Protein AF-M4BCW0-F1 (afdb_monomer)

Mean predicted aligned error: 16.48 Å

Nearest PDB structures (foldseek):
  4u7o-assembly1_B  TM=3.132E-01  e=8.813E-02  Lactiplantibacillus plantarum JDM1
  5c93-assembly1_A  TM=2.879E-01  e=1.694E-01  Lactiplantibacillus plantarum 16
  1izn-assembly1_B  TM=1.733E-01  e=3.308E+00  Gallus gallus
  8p94-assembly1_U  TM=2.107E-01  e=8.561E+00  Mus musculus

pLDDT: mean 75.07, std 19.58, range [30.44, 97.62]

Structure (mmCIF, N/CA/C/O backbone):
data_AF-M4BCW0-F1
#
_entry.id   AF-M4BCW0-F1
#
loop_
_atom_site.group_PDB
_atom_site.id
_atom_site.type_symbol
_atom_site.label_atom_id
_atom_site.label_alt_id
_atom_site.label_comp_id
_atom_site.label_asym_id
_atom_site.label_entity_id
_atom_site.label_seq_id
_atom_site.pdbx_PDB_ins_code
_atom_site.Cartn_x
_atom_site.Cartn_y
_atom_site.Cartn_z
_atom_site.occupancy
_atom_site.B_iso_or_equiv
_atom_site.auth_seq_id
_atom_site.auth_comp_id
_atom_site.auth_asym_id
_atom_site.auth_atom_id
_atom_site.pdbx_PDB_model_num
ATOM 1 N N . MET A 1 1 ? -3.238 -14.644 13.168 1.00 36.75 1 MET A N 1
ATOM 2 C CA . MET A 1 1 ? -4.616 -15.137 12.947 1.00 36.75 1 MET A CA 1
ATOM 3 C C . MET A 1 1 ? -5.320 -15.165 14.305 1.00 36.75 1 MET A C 1
ATOM 5 O O . MET A 1 1 ? -5.702 -16.220 14.771 1.00 36.75 1 MET A O 1
ATOM 9 N N . GLU A 1 2 ? -5.424 -14.012 14.978 1.00 35.31 2 GLU A N 1
ATOM 10 C CA . GLU A 1 2 ? -5.786 -13.923 16.411 1.00 35.31 2 GLU A CA 1
ATOM 11 C C . GLU A 1 2 ? -6.995 -12.998 16.640 1.00 35.31 2 GLU A C 1
ATOM 13 O O . GLU A 1 2 ? -6.981 -12.125 17.499 1.00 35.31 2 GLU A O 1
ATOM 18 N N . ALA A 1 3 ? -8.043 -13.136 15.829 1.00 44.31 3 ALA A N 1
ATOM 19 C CA . ALA A 1 3 ? -9.292 -12.390 16.032 1.00 44.31 3 ALA A CA 1
ATOM 20 C C . ALA A 1 3 ? -10.490 -13.300 16.344 1.00 44.31 3 ALA A C 1
ATOM 22 O O . ALA A 1 3 ? -11.626 -12.837 16.340 1.00 44.31 3 ALA A O 1
ATOM 23 N N . VAL A 1 4 ? -10.251 -14.587 16.604 1.00 50.25 4 VAL A N 1
ATOM 24 C CA . VAL A 1 4 ? -11.295 -15.551 16.963 1.00 50.25 4 VAL A CA 1
ATOM 25 C C . VAL A 1 4 ? -10.881 -16.179 18.286 1.00 50.25 4 VAL A C 1
ATOM 27 O O . VAL A 1 4 ? -9.910 -16.924 18.344 1.00 50.25 4 VAL A O 1
ATOM 30 N N . SER A 1 5 ? -11.561 -15.801 19.367 1.00 50.34 5 SER A N 1
ATOM 31 C CA . SER A 1 5 ? -11.387 -16.465 20.658 1.00 50.34 5 SER A CA 1
ATOM 32 C C . SER A 1 5 ? -11.996 -17.862 20.563 1.00 50.34 5 SER A C 1
ATOM 34 O O . SER A 1 5 ? -13.184 -17.984 20.266 1.00 50.34 5 SER A O 1
ATOM 36 N N . GLU A 1 6 ? -11.209 -18.900 20.859 1.00 58.81 6 GLU A N 1
ATOM 37 C CA . GLU A 1 6 ? -11.676 -20.296 20.938 1.00 58.81 6 GLU A CA 1
ATOM 38 C C . GLU A 1 6 ? -12.791 -20.489 21.984 1.00 58.81 6 GLU A C 1
ATOM 40 O O . GLU A 1 6 ? -13.502 -21.488 21.964 1.00 58.81 6 GLU A O 1
ATOM 45 N N . SER A 1 7 ? -12.969 -19.518 22.888 1.00 63.94 7 SER A N 1
ATOM 46 C CA . SER A 1 7 ? -13.977 -19.518 23.950 1.00 63.94 7 SER A CA 1
ATOM 47 C C . SER A 1 7 ? -14.739 -18.187 24.027 1.00 63.94 7 SER A C 1
ATOM 49 O O . SER A 1 7 ? -14.877 -17.581 25.090 1.00 63.94 7 SER A O 1
ATOM 51 N N . SER A 1 8 ? -15.234 -17.678 22.894 1.00 71.38 8 SER A N 1
ATOM 52 C CA . SER A 1 8 ? -16.108 -16.495 22.921 1.00 71.38 8 SER A CA 1
ATOM 53 C C . SER A 1 8 ? -17.491 -16.840 23.492 1.00 71.38 8 SER A C 1
ATOM 55 O O . SER A 1 8 ? -18.162 -17.741 22.994 1.00 71.38 8 SER A O 1
ATOM 57 N N . GLN A 1 9 ? -17.917 -16.130 24.539 1.00 76.88 9 GLN A N 1
ATOM 58 C CA . GLN A 1 9 ? -19.243 -16.282 25.141 1.00 76.88 9 GLN A CA 1
ATOM 59 C C . GLN A 1 9 ? -19.925 -14.922 25.285 1.00 76.88 9 GLN A C 1
ATOM 61 O O . GLN A 1 9 ? -19.310 -13.940 25.702 1.00 76.88 9 GLN A O 1
ATOM 66 N N . PHE A 1 10 ? -21.218 -14.880 24.978 1.00 77.06 10 PHE A N 1
ATOM 67 C CA . PHE A 1 10 ? -22.093 -13.747 25.236 1.00 77.06 10 PHE A CA 1
ATOM 68 C C . PHE A 1 10 ? -22.935 -14.015 26.484 1.00 77.06 10 PHE A C 1
ATOM 70 O O . PHE A 1 10 ? -23.798 -14.895 26.497 1.00 77.06 10 PHE A O 1
ATOM 77 N N . SER A 1 11 ? -22.696 -13.236 27.535 1.00 80.50 11 SER A N 1
ATOM 78 C CA . SER A 1 11 ? -23.442 -13.313 28.789 1.00 80.50 11 SER A CA 1
ATOM 79 C C . SER A 1 11 ? -24.454 -12.177 28.883 1.00 80.50 11 SER A C 1
ATOM 81 O O . SER A 1 11 ? -24.095 -11.013 28.714 1.00 80.50 11 SER A O 1
ATOM 83 N N . TYR A 1 12 ? -25.708 -12.485 29.210 1.00 82.12 12 TYR A N 1
ATOM 84 C CA . TYR A 1 12 ? -26.725 -11.470 29.485 1.00 82.12 12 TYR A CA 1
ATOM 85 C C . TYR A 1 12 ? -27.588 -11.844 30.689 1.00 82.12 12 TYR A C 1
ATOM 87 O O . TYR A 1 12 ? -27.830 -13.015 30.984 1.00 82.12 12 TYR A O 1
ATOM 95 N N . TYR A 1 13 ? -28.060 -10.824 31.401 1.00 78.31 13 TYR A N 1
ATOM 96 C CA . TYR A 1 13 ? -28.882 -10.990 32.593 1.00 78.31 13 TYR A CA 1
ATOM 97 C C . TYR A 1 13 ? -30.363 -10.883 32.239 1.00 78.31 13 TYR A C 1
ATOM 99 O O . TYR A 1 13 ? -30.792 -9.902 31.628 1.00 78.31 13 TYR A O 1
ATOM 107 N N . LYS A 1 14 ? -31.166 -11.881 32.618 1.00 79.19 14 LYS A N 1
ATOM 108 C CA . LYS A 1 14 ? -32.618 -11.851 32.403 1.00 79.19 14 LYS A CA 1
ATOM 109 C C . LYS A 1 14 ? -33.342 -12.563 33.545 1.00 79.19 14 LYS A C 1
ATOM 111 O O . LYS A 1 14 ? -33.122 -13.747 33.770 1.00 79.19 14 LYS A O 1
ATOM 116 N N . HIS A 1 15 ? -34.238 -11.842 34.226 1.00 79.56 15 HIS A N 1
ATOM 117 C CA . HIS A 1 15 ? -35.063 -12.339 35.342 1.00 79.56 15 HIS A CA 1
ATOM 118 C C . HIS A 1 15 ? -34.271 -13.001 36.483 1.00 79.56 15 HIS A C 1
ATOM 120 O O . HIS A 1 15 ? -34.558 -14.132 36.860 1.00 79.56 15 HIS A O 1
ATOM 126 N N . GLY A 1 16 ? -33.259 -12.333 37.038 1.00 83.69 16 GLY A N 1
ATOM 127 C CA . GLY A 1 16 ? -32.541 -12.888 38.193 1.00 83.69 16 GLY A CA 1
ATOM 128 C C . GLY A 1 16 ? -31.391 -13.837 37.842 1.00 83.69 16 GLY A C 1
ATOM 129 O O . GLY A 1 16 ? -30.580 -14.142 38.710 1.00 83.69 16 GLY A O 1
ATOM 130 N N . VAL A 1 17 ? -31.299 -14.287 36.585 1.00 77.19 17 VAL A N 1
ATOM 131 C CA . VAL A 1 17 ? -30.363 -15.332 36.148 1.00 77.19 17 VAL A CA 1
ATOM 132 C C . VAL A 1 17 ? -29.464 -14.812 35.028 1.00 77.19 17 VAL A C 1
ATOM 134 O O . VAL A 1 17 ? -29.936 -14.236 34.044 1.00 77.19 17 VAL A O 1
ATOM 137 N N . THR A 1 18 ? -28.159 -15.045 35.164 1.00 86.00 18 THR A N 1
ATOM 138 C CA . THR A 1 18 ? -27.182 -14.821 34.093 1.00 86.00 18 THR A CA 1
ATOM 139 C C . THR A 1 18 ? -27.231 -15.993 33.123 1.00 86.00 18 THR A C 1
ATOM 141 O O . THR A 1 18 ? -27.034 -17.142 33.519 1.00 86.00 18 THR A O 1
ATOM 144 N N . LYS A 1 19 ? -27.498 -15.711 31.849 1.00 82.69 19 LYS A N 1
ATOM 145 C CA . LYS A 1 19 ? -27.431 -16.690 30.763 1.00 82.69 19 LYS A CA 1
ATOM 146 C C . LYS A 1 19 ? -26.171 -16.457 29.949 1.00 82.69 19 LYS A C 1
ATOM 148 O O . LYS A 1 19 ? -25.904 -15.323 29.568 1.00 82.69 19 LYS A O 1
ATOM 153 N N . ASN A 1 20 ? -25.454 -17.535 29.651 1.00 84.62 20 ASN A N 1
ATOM 154 C CA . ASN A 1 20 ? -24.269 -17.528 28.799 1.00 84.62 20 ASN A CA 1
ATOM 155 C C . ASN A 1 20 ? -24.600 -18.261 27.497 1.00 84.62 20 ASN A C 1
ATOM 157 O O . ASN A 1 20 ? -25.156 -19.358 27.535 1.00 84.62 20 ASN A O 1
ATOM 161 N N . ILE A 1 21 ? -24.283 -17.646 26.364 1.00 81.88 21 ILE A N 1
ATOM 162 C CA . ILE A 1 21 ? -24.427 -18.214 25.024 1.00 81.88 21 ILE A CA 1
ATOM 163 C C . ILE A 1 21 ? -23.026 -18.362 24.440 1.00 81.88 21 ILE A C 1
ATOM 165 O O . ILE A 1 21 ? -22.262 -17.402 24.436 1.00 81.88 21 ILE A O 1
ATOM 169 N N . ASP A 1 22 ? -22.690 -19.550 23.949 1.00 81.44 22 ASP A N 1
ATOM 170 C CA . ASP A 1 22 ? -21.452 -19.780 23.206 1.00 81.44 22 ASP A CA 1
ATOM 171 C C . ASP A 1 22 ? -21.542 -19.137 21.813 1.00 81.44 22 ASP A C 1
ATOM 173 O O . ASP A 1 22 ? -22.509 -19.351 21.079 1.00 81.44 22 ASP A O 1
ATOM 177 N N . THR A 1 23 ? -20.549 -18.321 21.466 1.00 80.44 23 THR A N 1
ATOM 178 C CA . THR A 1 23 ? -20.475 -17.592 20.195 1.00 80.44 23 THR A CA 1
ATOM 179 C C . THR A 1 23 ? -19.264 -17.992 19.349 1.00 80.44 23 THR A C 1
ATOM 181 O O . THR A 1 23 ? -19.009 -17.347 18.335 1.00 80.44 23 THR A O 1
ATOM 184 N N . ALA A 1 24 ? -18.526 -19.048 19.723 1.00 75.12 24 ALA A N 1
ATOM 185 C CA . ALA A 1 24 ? -17.258 -19.432 19.086 1.00 75.12 24 ALA A CA 1
ATOM 186 C C . ALA A 1 24 ? -17.355 -19.712 17.572 1.00 75.12 24 ALA A C 1
ATOM 188 O O . ALA A 1 24 ? -16.390 -19.492 16.848 1.00 75.12 24 ALA A O 1
ATOM 189 N N . ASN A 1 25 ? -18.526 -20.131 17.078 1.00 76.81 25 ASN A N 1
ATOM 190 C CA . ASN A 1 25 ? -18.776 -20.429 15.660 1.00 76.81 25 ASN A CA 1
ATOM 191 C C . ASN A 1 25 ? -19.814 -19.492 15.015 1.00 76.81 25 ASN A C 1
ATOM 193 O O . ASN A 1 25 ? -20.542 -19.897 14.109 1.00 76.81 25 ASN A O 1
ATOM 197 N N . VAL A 1 26 ? -19.932 -18.251 15.498 1.00 72.00 26 VAL A N 1
ATOM 198 C CA . VAL A 1 26 ? -20.951 -17.297 15.033 1.00 72.00 26 VAL A CA 1
ATOM 199 C C . VAL A 1 26 ? -20.305 -16.095 14.350 1.00 72.00 26 VAL A C 1
ATOM 201 O O . 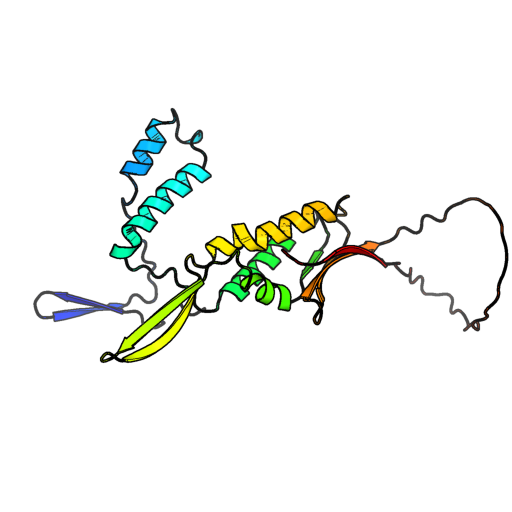VAL A 1 26 ? -19.388 -15.474 14.881 1.00 72.00 26 VAL A O 1
ATOM 204 N N . ILE A 1 27 ? -20.829 -15.725 13.177 1.00 72.00 27 ILE A N 1
ATOM 205 C CA . ILE A 1 27 ? -20.503 -14.462 12.508 1.00 72.00 27 ILE A CA 1
ATOM 206 C C . ILE A 1 27 ? -21.582 -13.442 12.868 1.00 72.00 27 ILE A C 1
ATOM 208 O O . ILE A 1 27 ? -22.750 -13.613 12.519 1.00 72.00 27 ILE A O 1
ATOM 212 N N . PHE A 1 28 ? -21.191 -12.359 13.535 1.00 72.12 28 PHE A N 1
ATOM 213 C CA . PHE A 1 28 ? -22.082 -11.232 13.794 1.00 72.12 28 PHE A CA 1
ATOM 214 C C . PHE A 1 28 ? -22.051 -10.261 12.616 1.00 72.12 28 PHE A C 1
ATOM 216 O O . PHE A 1 28 ? -21.028 -9.635 12.343 1.00 72.12 28 PHE A O 1
ATOM 223 N N . ILE A 1 29 ? -23.188 -10.116 11.936 1.00 72.12 29 ILE A N 1
ATOM 224 C CA . ILE A 1 29 ? -23.386 -9.088 10.913 1.00 72.12 29 ILE A CA 1
ATOM 225 C C . ILE A 1 29 ? -24.222 -7.974 11.535 1.00 72.12 29 ILE A C 1
ATOM 227 O O . ILE A 1 29 ? -25.381 -8.175 11.892 1.00 72.12 29 ILE A O 1
ATOM 231 N N . LEU A 1 30 ? -23.619 -6.797 11.672 1.00 65.00 30 LEU A N 1
ATOM 232 C CA . LEU A 1 30 ? -24.281 -5.599 12.174 1.00 65.00 30 LEU A CA 1
ATOM 233 C C . LEU A 1 30 ? -24.673 -4.733 10.976 1.00 65.00 30 LEU A C 1
ATOM 235 O O . LEU A 1 30 ? -23.809 -4.210 10.274 1.00 65.00 30 LEU A O 1
ATOM 239 N N . VAL A 1 31 ? -25.977 -4.600 10.741 1.00 67.88 31 VAL A N 1
ATOM 240 C CA . VAL A 1 31 ? -26.540 -3.707 9.721 1.00 67.88 31 VAL A CA 1
ATOM 241 C C . VAL A 1 31 ? -27.004 -2.435 10.417 1.00 67.88 31 VAL A C 1
ATOM 243 O O . VAL A 1 31 ? -27.663 -2.501 11.452 1.00 67.88 31 VAL A O 1
ATOM 246 N N . SER A 1 32 ? -26.645 -1.280 9.867 1.00 68.75 32 SER A N 1
ATOM 247 C CA . SER A 1 32 ? -27.015 0.020 10.414 1.00 68.75 32 SER A CA 1
ATOM 248 C C . SER A 1 32 ? -27.472 0.953 9.298 1.00 68.75 32 SER A C 1
ATOM 250 O O . SER A 1 32 ? -26.982 0.874 8.175 1.00 68.75 32 SER A O 1
ATOM 252 N N . ASP A 1 33 ? -28.412 1.826 9.642 1.00 66.94 33 ASP A N 1
ATOM 253 C CA . ASP A 1 33 ? -28.982 2.915 8.846 1.00 66.94 33 ASP A CA 1
ATOM 254 C C . ASP A 1 33 ? -28.156 4.214 8.917 1.00 66.94 33 ASP A C 1
ATOM 256 O O . ASP A 1 33 ? -28.575 5.271 8.444 1.00 66.94 33 ASP A O 1
ATOM 260 N N . ILE A 1 34 ? -26.960 4.157 9.503 1.00 73.50 34 ILE A N 1
ATOM 261 C CA . ILE A 1 34 ? -26.034 5.287 9.521 1.00 73.50 34 ILE A CA 1
ATOM 262 C C . ILE A 1 34 ? -25.683 5.683 8.084 1.00 73.50 34 ILE A C 1
ATOM 264 O O . ILE A 1 34 ? -25.166 4.875 7.313 1.00 73.50 34 ILE A O 1
ATOM 268 N N . GLY A 1 35 ? -25.914 6.953 7.755 1.00 68.50 35 GLY A N 1
ATOM 269 C CA . GLY A 1 35 ? -25.619 7.508 6.437 1.00 68.50 35 GLY A CA 1
ATOM 270 C C . GLY A 1 35 ? -26.775 7.459 5.443 1.00 68.50 35 GLY A C 1
ATOM 271 O O . GLY A 1 35 ? -26.564 7.813 4.285 1.00 68.50 35 GLY A O 1
ATOM 272 N N . VAL A 1 36 ? -27.973 7.014 5.852 1.00 73.69 36 VAL A N 1
ATOM 273 C CA . VAL A 1 36 ? -29.147 6.952 4.963 1.00 73.69 36 VAL A CA 1
ATOM 274 C C . VAL A 1 36 ? -29.524 8.335 4.430 1.00 73.69 36 VAL A C 1
ATOM 276 O O . VAL A 1 36 ? -29.688 8.470 3.223 1.00 73.69 36 VAL A O 1
ATOM 279 N N . GLY A 1 37 ? -29.582 9.372 5.271 1.00 71.19 37 GLY A N 1
ATOM 280 C CA . GLY A 1 37 ? -29.959 10.721 4.823 1.00 71.19 37 GLY A CA 1
ATOM 281 C C . GLY A 1 37 ? -28.951 11.329 3.842 1.00 71.19 37 GLY A C 1
ATOM 282 O O . GLY A 1 37 ? -29.317 11.969 2.857 1.00 71.19 37 GLY A O 1
ATOM 283 N N . GLU A 1 38 ? -27.663 11.086 4.059 1.00 77.75 38 GLU A N 1
ATOM 284 C CA . GLU A 1 38 ? -26.600 11.539 3.171 1.00 77.75 38 GLU A CA 1
ATOM 285 C C . GLU A 1 38 ? -26.580 10.733 1.864 1.00 77.75 38 GLU A C 1
ATOM 287 O O . GLU A 1 38 ? -26.335 11.292 0.794 1.00 77.75 38 GLU A O 1
ATOM 292 N N . MET A 1 39 ? -26.885 9.432 1.918 1.00 71.31 39 MET A N 1
ATOM 293 C CA . MET A 1 39 ? -27.088 8.613 0.722 1.00 71.31 39 MET A CA 1
ATOM 294 C C . MET A 1 39 ? -28.307 9.063 -0.084 1.00 71.31 39 MET A C 1
ATOM 296 O O . MET A 1 39 ? -28.208 9.142 -1.306 1.00 71.31 39 MET A O 1
ATOM 300 N N . GLU A 1 40 ? -29.424 9.391 0.567 1.00 70.25 40 GLU A N 1
ATOM 301 C CA . GLU A 1 40 ? -30.618 9.938 -0.087 1.00 70.25 40 GLU A CA 1
ATOM 302 C C . GLU A 1 40 ? -30.288 11.238 -0.823 1.00 70.25 40 GLU A C 1
ATOM 304 O O . GLU A 1 40 ? -30.635 11.383 -1.993 1.00 70.25 40 GLU A O 1
ATOM 309 N N . GLN A 1 41 ? -29.528 12.145 -0.199 1.00 71.88 41 GLN A N 1
ATOM 310 C CA . GLN A 1 41 ? -29.074 13.373 -0.859 1.00 71.88 41 GLN A CA 1
ATOM 311 C C . GLN A 1 41 ? -28.217 13.104 -2.099 1.00 71.88 41 GLN A C 1
ATOM 313 O O . GLN A 1 41 ? -28.366 13.806 -3.097 1.00 71.88 41 GLN A O 1
ATOM 318 N N . VAL A 1 42 ? -27.330 12.103 -2.063 1.00 77.44 42 VAL A N 1
ATOM 319 C CA . VAL A 1 42 ? -26.555 11.706 -3.249 1.00 77.44 42 VAL A CA 1
ATOM 320 C C . VAL A 1 42 ? -27.466 11.098 -4.305 1.00 77.44 42 VAL A C 1
ATOM 322 O O . VAL A 1 42 ? -27.319 11.415 -5.475 1.00 77.44 42 VAL A O 1
ATOM 325 N N . MET A 1 43 ? -28.417 10.252 -3.918 1.00 71.75 43 MET A N 1
ATOM 326 C CA . MET A 1 43 ? -29.331 9.616 -4.863 1.00 71.75 43 MET A CA 1
ATOM 327 C C . MET A 1 43 ? -30.251 10.622 -5.556 1.00 71.75 43 MET A C 1
ATOM 329 O O . MET A 1 43 ? -30.532 10.440 -6.728 1.00 71.75 43 MET A O 1
ATOM 333 N N . ILE A 1 44 ? -30.665 11.699 -4.883 1.00 77.44 44 ILE A N 1
ATOM 334 C CA . ILE A 1 44 ? -31.479 12.771 -5.486 1.00 77.44 44 ILE A CA 1
ATOM 335 C C . ILE A 1 44 ? -30.701 13.551 -6.562 1.00 77.44 44 ILE A C 1
ATOM 337 O O . ILE A 1 44 ? -31.306 14.141 -7.454 1.00 77.44 44 ILE A O 1
ATOM 341 N N . GLN A 1 45 ? -29.365 13.565 -6.503 1.00 77.00 45 GLN A N 1
ATOM 342 C CA . GLN A 1 45 ? -28.525 14.277 -7.477 1.00 77.00 45 GLN A CA 1
ATOM 343 C C . GLN A 1 45 ? -28.404 13.557 -8.829 1.00 77.00 45 GLN A C 1
ATOM 345 O O . GLN A 1 45 ? -27.886 14.154 -9.771 1.00 77.00 45 GLN A O 1
ATOM 350 N N . TYR A 1 46 ? -28.854 12.304 -8.930 1.00 76.19 46 TYR A N 1
ATOM 351 C CA . TYR A 1 46 ? -28.723 11.468 -10.124 1.00 76.19 46 TYR A CA 1
ATOM 352 C C . TYR A 1 46 ? -30.069 10.813 -10.463 1.00 76.19 46 TYR A C 1
ATOM 354 O O . TYR A 1 46 ? -30.827 10.457 -9.565 1.00 76.19 46 TYR A O 1
ATOM 362 N N . GLU A 1 47 ? -30.386 10.633 -11.749 1.00 68.50 47 GLU A N 1
ATOM 363 C CA . GLU A 1 47 ? -31.669 10.030 -12.150 1.00 68.50 47 GLU A CA 1
ATOM 364 C C . GLU A 1 47 ? -31.703 8.532 -11.842 1.00 68.50 47 GLU A C 1
ATOM 366 O O . GLU A 1 47 ? -32.741 7.990 -11.450 1.00 68.50 47 GLU A O 1
ATOM 371 N N . THR A 1 48 ? -30.560 7.853 -11.980 1.00 74.31 48 THR A N 1
ATOM 372 C CA . THR A 1 48 ? -30.451 6.424 -11.687 1.00 74.31 48 THR A CA 1
ATOM 373 C C . THR A 1 48 ? -29.245 6.091 -10.812 1.00 74.31 48 THR A C 1
ATOM 375 O O . THR A 1 48 ? -28.188 6.716 -10.863 1.00 74.31 48 THR A O 1
ATOM 378 N N . ARG A 1 49 ? -29.368 5.026 -10.008 1.00 66.88 49 ARG A N 1
ATOM 379 C CA . ARG A 1 49 ? -28.293 4.557 -9.112 1.00 66.88 49 ARG A CA 1
ATOM 380 C C . ARG A 1 49 ? -26.987 4.234 -9.847 1.00 66.88 49 ARG A C 1
ATOM 382 O O . ARG A 1 49 ? -25.916 4.373 -9.264 1.00 66.88 49 ARG A O 1
ATOM 389 N N . ASN A 1 50 ? -27.076 3.777 -11.094 1.00 79.69 50 ASN A N 1
ATOM 390 C CA . ASN A 1 50 ? -25.920 3.348 -11.882 1.00 79.69 50 ASN A CA 1
ATOM 391 C C . ASN A 1 50 ? -25.058 4.526 -12.356 1.00 79.69 50 ASN A C 1
ATOM 393 O O . ASN A 1 50 ? -23.897 4.327 -12.703 1.00 79.69 50 ASN A O 1
ATOM 397 N N . GLU A 1 51 ? -25.611 5.739 -12.350 1.00 78.19 51 GLU A N 1
ATOM 398 C CA . GLU A 1 51 ? -24.895 6.968 -12.699 1.00 78.19 51 GLU A CA 1
ATOM 399 C C . GLU A 1 51 ? -24.062 7.507 -11.536 1.00 78.19 51 GLU A C 1
ATOM 401 O O . GLU A 1 51 ? -23.142 8.292 -11.756 1.00 78.19 51 GLU A O 1
ATOM 406 N N . ILE A 1 52 ? -24.347 7.070 -10.303 1.00 77.94 52 ILE A N 1
ATOM 407 C CA . ILE A 1 52 ? -23.642 7.541 -9.114 1.00 77.94 52 ILE A CA 1
ATOM 408 C C . ILE A 1 52 ? -22.213 6.981 -9.132 1.00 77.94 52 ILE A C 1
ATOM 410 O O . ILE A 1 52 ? -22.028 5.761 -9.039 1.00 77.94 52 ILE A O 1
ATOM 414 N N . PRO A 1 53 ? -21.174 7.836 -9.166 1.00 84.44 53 PRO A N 1
ATOM 415 C CA . PRO A 1 53 ? -19.800 7.367 -9.102 1.00 84.44 53 PRO A CA 1
ATOM 416 C C . PRO A 1 53 ? -19.557 6.591 -7.805 1.00 84.44 53 PRO A C 1
ATOM 418 O O . PRO A 1 53 ? -19.799 7.103 -6.708 1.00 84.44 53 PRO A O 1
ATOM 421 N N . THR A 1 54 ? -19.014 5.376 -7.908 1.00 77.06 54 THR A N 1
ATOM 422 C CA . THR A 1 54 ? -18.754 4.504 -6.746 1.00 77.06 54 THR A CA 1
ATOM 423 C C . THR A 1 54 ? -17.920 5.214 -5.679 1.00 77.06 54 THR A C 1
ATOM 425 O O . THR A 1 54 ? -18.233 5.147 -4.495 1.00 77.06 54 THR A O 1
ATOM 428 N N . VAL A 1 55 ? -16.930 6.004 -6.108 1.00 76.00 55 VAL A N 1
ATOM 429 C CA . VAL A 1 55 ? -16.069 6.815 -5.231 1.00 76.00 55 VAL A CA 1
ATOM 430 C C . VAL A 1 55 ? -16.872 7.837 -4.416 1.00 76.00 55 VAL A C 1
ATOM 432 O O . VAL A 1 55 ? -16.548 8.100 -3.258 1.00 76.00 55 VAL A O 1
ATOM 435 N N . GLN A 1 56 ? -17.924 8.420 -4.996 1.00 74.38 56 GLN A N 1
ATOM 436 C CA . GLN A 1 56 ? -18.771 9.404 -4.322 1.00 74.38 56 GLN A CA 1
ATOM 437 C C . GLN A 1 56 ? -19.672 8.732 -3.282 1.00 74.38 56 GLN A C 1
ATOM 439 O O . GLN A 1 56 ? -19.744 9.213 -2.150 1.00 74.38 56 GLN A O 1
ATOM 444 N N . LEU A 1 57 ? -20.287 7.599 -3.636 1.00 75.81 57 LEU A N 1
ATOM 445 C CA . LEU A 1 57 ? -21.112 6.810 -2.720 1.00 75.81 57 LEU A CA 1
ATOM 446 C C . LEU A 1 57 ? -20.285 6.314 -1.522 1.00 75.81 57 LEU A C 1
ATOM 448 O O . LEU A 1 57 ? -20.663 6.516 -0.369 1.00 75.81 57 LEU A O 1
ATOM 452 N N . GLU A 1 58 ? -19.106 5.748 -1.792 1.00 77.00 58 GLU A N 1
ATOM 453 C CA . GLU A 1 58 ? -18.167 5.298 -0.764 1.00 77.00 58 GLU A CA 1
ATOM 454 C C . GLU A 1 58 ? -17.735 6.441 0.154 1.00 77.00 58 GLU A C 1
ATOM 456 O O . GLU A 1 58 ? -17.670 6.262 1.368 1.00 77.00 58 GLU A O 1
ATOM 461 N N . ARG A 1 59 ? -17.453 7.628 -0.399 1.00 79.81 59 ARG A N 1
ATOM 462 C CA . ARG A 1 59 ? -17.061 8.798 0.395 1.00 79.81 59 ARG A CA 1
ATOM 463 C C . ARG A 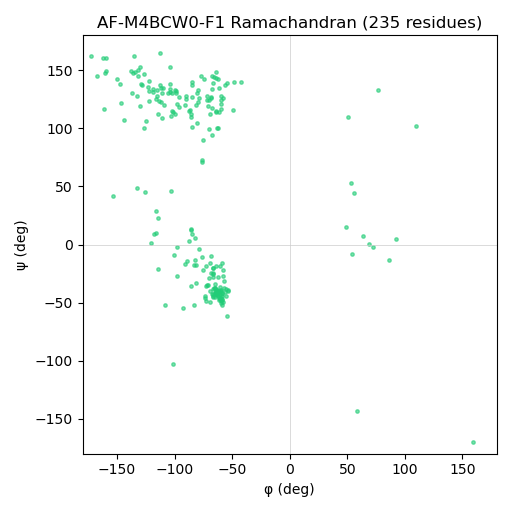1 59 ? -18.157 9.202 1.378 1.00 79.81 59 ARG A C 1
ATOM 465 O O . ARG A 1 59 ? -17.836 9.519 2.520 1.00 79.81 59 ARG A O 1
ATOM 472 N N . VAL A 1 60 ? -19.412 9.196 0.938 1.00 79.38 60 VAL A N 1
ATOM 473 C CA . VAL A 1 60 ? -20.557 9.640 1.742 1.00 79.38 60 VAL A CA 1
ATOM 474 C C . VAL A 1 60 ? -20.899 8.643 2.845 1.00 79.38 60 VAL A C 1
ATOM 476 O O . VAL A 1 60 ? -20.942 9.030 4.011 1.00 79.38 60 VAL A O 1
ATOM 479 N N . VAL A 1 61 ? -21.004 7.353 2.514 1.00 76.75 61 VAL A N 1
ATOM 480 C CA . VAL A 1 61 ? -21.197 6.284 3.513 1.00 76.75 61 VAL A CA 1
ATOM 481 C C . VAL A 1 61 ? -20.080 6.313 4.558 1.00 76.75 61 VAL A C 1
ATOM 483 O O . VAL A 1 61 ? -20.306 6.166 5.758 1.00 76.75 61 VAL A O 1
ATOM 486 N N . LYS A 1 62 ? -18.847 6.551 4.111 1.00 74.50 62 LYS A N 1
ATOM 487 C CA . LYS A 1 62 ? -17.684 6.603 4.990 1.00 74.50 62 LYS A CA 1
ATOM 488 C C . LYS A 1 62 ? -17.676 7.817 5.911 1.00 74.50 62 LYS A C 1
ATOM 490 O O . LYS A 1 62 ? -17.306 7.658 7.068 1.00 74.50 62 LYS A O 1
ATOM 495 N N . ALA A 1 63 ? -18.082 8.988 5.422 1.00 79.75 63 ALA A N 1
ATOM 496 C CA . ALA A 1 63 ? -18.212 10.184 6.249 1.00 79.75 63 ALA A CA 1
ATOM 497 C C . ALA A 1 63 ? -19.248 9.971 7.363 1.00 79.75 63 ALA A C 1
ATOM 499 O O . ALA A 1 63 ? -18.938 10.198 8.529 1.00 79.75 63 ALA A O 1
ATOM 500 N N . ALA A 1 64 ? -20.412 9.409 7.028 1.00 79.25 64 ALA A N 1
ATOM 501 C CA . ALA A 1 64 ? -21.452 9.111 8.009 1.00 79.25 64 ALA A CA 1
ATOM 502 C C . ALA A 1 64 ? -20.992 8.103 9.081 1.00 79.25 64 ALA A C 1
ATOM 504 O O . ALA A 1 64 ? -21.250 8.282 10.273 1.00 79.25 64 ALA A O 1
ATOM 505 N N . LEU A 1 65 ? -20.250 7.061 8.687 1.00 74.00 65 LEU A N 1
ATOM 506 C CA . LEU A 1 65 ? -19.648 6.113 9.633 1.00 74.00 65 LEU A CA 1
ATOM 507 C C . LEU A 1 65 ? -18.562 6.756 10.510 1.00 74.00 65 LEU A C 1
ATOM 509 O O . LEU A 1 65 ? -18.451 6.427 11.694 1.00 74.00 65 LEU A O 1
ATOM 513 N N . ASP A 1 66 ? -17.750 7.653 9.946 1.00 71.75 66 ASP A N 1
ATOM 514 C CA . ASP A 1 66 ? -16.696 8.368 10.671 1.00 71.75 66 ASP A CA 1
ATOM 515 C C . ASP A 1 66 ? -17.283 9.405 11.663 1.00 71.75 66 ASP A C 1
ATOM 517 O O . ASP A 1 66 ? -16.702 9.629 12.726 1.00 71.75 66 ASP A O 1
ATOM 521 N N . ASP A 1 67 ? -18.464 9.971 11.404 1.00 77.62 67 ASP A N 1
ATOM 522 C CA . ASP A 1 67 ? -19.156 10.868 12.347 1.00 77.62 67 ASP A CA 1
ATOM 523 C C . ASP A 1 67 ? -19.717 10.120 13.560 1.00 77.62 67 ASP A C 1
ATOM 525 O O . ASP A 1 67 ? -19.673 10.598 14.699 1.00 77.62 67 ASP A O 1
ATOM 529 N N . GLN A 1 68 ? -20.167 8.886 13.346 1.00 71.06 68 GLN A N 1
ATOM 530 C CA . GLN A 1 68 ? -20.636 8.009 14.417 1.00 71.06 68 GLN A CA 1
ATOM 531 C C . GLN A 1 68 ? -19.486 7.346 15.185 1.00 71.06 68 GLN A C 1
ATOM 533 O O . GLN A 1 68 ? -19.703 6.684 16.198 1.00 71.06 68 GLN A O 1
ATOM 538 N N . TRP A 1 69 ? -18.243 7.569 14.763 1.00 65.88 69 TRP A N 1
ATOM 539 C CA . TRP A 1 69 ? -17.054 6.911 15.293 1.00 65.88 69 TRP A CA 1
ATOM 540 C C . TRP A 1 69 ? -16.822 7.140 16.787 1.00 65.88 69 TRP A C 1
ATOM 542 O O . TRP A 1 69 ? -16.448 6.220 17.512 1.00 65.88 69 TRP A O 1
ATOM 552 N N . LYS A 1 70 ? -17.075 8.363 17.271 1.00 60.38 70 LYS A N 1
ATOM 553 C CA . LYS A 1 70 ? -16.972 8.690 18.705 1.00 60.38 70 LYS A CA 1
ATOM 554 C C . LYS A 1 70 ? -18.023 7.962 19.547 1.00 60.38 70 LYS A C 1
ATOM 556 O O . LYS A 1 70 ? -17.776 7.735 20.722 1.00 60.38 70 LYS A O 1
ATOM 561 N N . ARG A 1 71 ? -19.179 7.639 18.955 1.00 63.09 71 ARG A N 1
ATOM 562 C CA . ARG A 1 71 ? -20.298 6.948 19.612 1.00 63.09 71 ARG A CA 1
ATOM 563 C C . ARG A 1 71 ? -20.139 5.431 19.566 1.00 63.09 71 ARG A C 1
ATOM 565 O O . ARG A 1 71 ? -20.546 4.754 20.498 1.00 63.09 71 ARG A O 1
ATOM 572 N N . LEU A 1 72 ? -19.587 4.913 18.472 1.00 59.97 72 LEU A N 1
ATOM 573 C CA . LEU A 1 72 ? -19.526 3.479 18.211 1.00 59.97 72 LEU A CA 1
ATOM 574 C C . LEU A 1 72 ? -18.277 2.796 18.778 1.00 59.97 72 LEU A C 1
ATOM 576 O O . LEU A 1 72 ? -18.245 1.573 18.807 1.00 59.97 72 LEU A O 1
ATOM 580 N N . GLU A 1 73 ? -17.250 3.554 19.182 1.00 53.47 73 GLU A N 1
ATOM 581 C CA . GLU A 1 73 ? -15.979 3.048 19.740 1.00 53.47 73 GLU A CA 1
ATOM 582 C C . GLU A 1 73 ? -15.302 1.919 18.933 1.00 53.47 73 GLU A C 1
ATOM 584 O O . GLU A 1 73 ? -14.379 1.271 19.426 1.00 53.47 73 GLU A O 1
ATOM 589 N N . PHE A 1 74 ? -15.695 1.681 17.674 1.00 55.12 74 PHE A N 1
ATOM 590 C CA . PHE A 1 74 ? -15.044 0.676 16.842 1.00 55.12 74 PHE A CA 1
ATOM 591 C C . PHE A 1 74 ? -13.555 1.023 16.737 1.00 55.12 74 PHE A C 1
ATOM 593 O O . PHE A 1 74 ? -13.175 2.142 16.408 1.00 55.12 74 PHE A O 1
ATOM 600 N N . GLY A 1 75 ? -12.669 0.087 17.061 1.00 48.41 75 GLY A N 1
ATOM 601 C CA . GLY A 1 75 ? -11.231 0.302 16.947 1.00 48.41 75 GLY A CA 1
ATOM 602 C C . GLY A 1 75 ? -10.765 0.122 15.501 1.00 48.41 75 GLY A C 1
ATOM 603 O O . GLY A 1 75 ? -10.602 -1.001 15.052 1.00 48.41 75 GLY A O 1
ATOM 604 N N . LYS A 1 76 ? -10.464 1.210 14.777 1.00 53.75 76 LYS A N 1
ATOM 605 C CA . LYS A 1 76 ? -9.630 1.207 13.542 1.00 53.75 76 LYS A CA 1
ATOM 606 C C . LYS A 1 76 ? -8.133 1.307 13.886 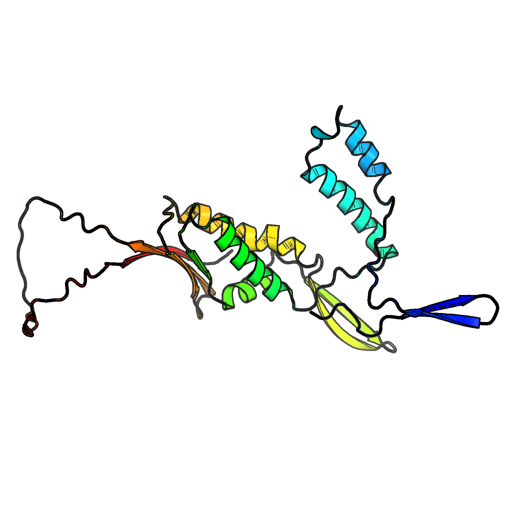1.00 53.75 76 LYS A C 1
ATOM 608 O O . LYS A 1 76 ? -7.314 1.645 13.034 1.00 53.75 76 LYS A O 1
ATOM 613 N N . MET A 1 77 ? -7.761 1.107 15.150 1.00 52.88 77 MET A N 1
ATOM 614 C CA . MET A 1 77 ? -6.377 1.260 15.588 1.00 52.88 77 MET A CA 1
ATOM 615 C C . MET A 1 77 ? -5.624 -0.037 15.334 1.00 52.88 77 MET A C 1
ATOM 617 O O . MET A 1 77 ? -5.742 -0.998 16.085 1.00 52.88 77 MET A O 1
ATOM 621 N N . ILE A 1 78 ? -4.848 -0.039 14.258 1.00 54.19 78 ILE A N 1
ATOM 622 C CA . ILE A 1 78 ? -3.885 -1.094 13.977 1.00 54.19 78 ILE A CA 1
ATOM 623 C C . ILE A 1 78 ? -2.597 -0.729 14.727 1.00 54.19 78 ILE A C 1
ATOM 625 O O . ILE A 1 78 ? -1.961 0.278 14.411 1.00 54.19 78 ILE A O 1
ATOM 629 N N . ASP A 1 79 ? -2.245 -1.512 15.748 1.00 52.44 79 ASP A N 1
ATOM 630 C CA . ASP A 1 79 ? -0.927 -1.459 16.400 1.00 52.44 79 ASP A CA 1
ATOM 631 C C . ASP A 1 79 ? 0.056 -2.263 15.530 1.00 52.44 79 ASP A C 1
ATOM 633 O O . ASP A 1 79 ? -0.269 -3.368 15.117 1.00 52.44 79 ASP A O 1
ATOM 637 N N . ARG A 1 80 ? 1.226 -1.704 15.199 1.00 56.28 80 ARG A N 1
ATOM 638 C CA . ARG A 1 80 ? 2.383 -2.359 14.536 1.00 56.28 80 ARG A CA 1
ATOM 639 C C . ARG A 1 80 ? 2.209 -3.118 13.199 1.00 56.28 80 ARG A C 1
ATOM 641 O O . ARG A 1 80 ? 3.228 -3.406 12.583 1.00 56.28 80 ARG A O 1
ATOM 648 N N . HIS A 1 81 ? 1.009 -3.350 12.663 1.00 73.56 81 HIS A N 1
ATOM 649 C CA . HIS A 1 81 ? 0.839 -4.115 11.409 1.00 73.56 81 HIS A CA 1
ATOM 650 C C . HIS A 1 81 ? 0.914 -3.288 10.112 1.00 73.56 81 HIS A C 1
ATOM 652 O O . HIS A 1 81 ? 0.730 -3.835 9.029 1.00 73.56 81 HIS A O 1
ATOM 658 N N . ILE A 1 82 ? 1.181 -1.976 10.162 1.00 85.12 82 ILE A N 1
ATOM 659 C CA . ILE A 1 82 ? 1.265 -1.163 8.929 1.00 85.12 82 ILE A CA 1
ATOM 660 C C . ILE A 1 82 ? 2.370 -1.670 7.997 1.00 85.12 82 ILE A C 1
ATOM 662 O O . ILE A 1 82 ? 2.145 -1.752 6.793 1.00 85.12 82 ILE A O 1
ATOM 666 N N . VAL A 1 83 ? 3.519 -2.074 8.545 1.00 90.69 83 VAL A N 1
ATOM 667 C CA . VAL A 1 83 ? 4.626 -2.655 7.769 1.00 90.69 83 VAL A CA 1
ATOM 668 C C . VAL A 1 83 ? 4.176 -3.924 7.042 1.00 90.69 83 VAL A C 1
ATOM 670 O O . VAL A 1 83 ? 4.402 -4.064 5.843 1.00 90.69 83 VAL A O 1
ATOM 673 N N . GLU A 1 84 ? 3.474 -4.822 7.736 1.00 90.12 84 GLU A N 1
ATOM 674 C CA . GLU A 1 84 ? 2.946 -6.063 7.155 1.00 90.12 84 GLU A CA 1
ATOM 675 C C . GLU A 1 84 ? 1.911 -5.779 6.065 1.00 90.12 84 GLU A C 1
ATOM 677 O O . GLU A 1 84 ? 1.924 -6.409 5.008 1.00 90.12 84 GLU A O 1
ATOM 682 N N . ILE A 1 85 ? 1.040 -4.792 6.286 1.00 90.62 85 ILE A N 1
ATOM 683 C CA . ILE A 1 85 ? 0.034 -4.395 5.301 1.00 90.62 85 ILE A CA 1
ATOM 684 C C . ILE A 1 85 ? 0.702 -3.793 4.064 1.00 90.62 85 ILE A C 1
ATOM 686 O O . ILE A 1 85 ? 0.328 -4.152 2.948 1.00 90.62 85 ILE A O 1
ATOM 690 N N . ILE A 1 86 ? 1.718 -2.943 4.232 1.00 93.56 86 ILE A N 1
ATOM 691 C CA . ILE A 1 86 ? 2.521 -2.431 3.117 1.00 93.56 86 ILE A CA 1
ATOM 692 C C . ILE A 1 86 ? 3.180 -3.598 2.376 1.00 93.56 86 ILE A C 1
ATOM 694 O O . ILE A 1 86 ? 3.033 -3.691 1.162 1.00 93.56 86 ILE A O 1
ATOM 698 N N . ALA A 1 87 ? 3.828 -4.534 3.072 1.00 94.56 87 ALA A N 1
ATOM 699 C CA . ALA A 1 87 ? 4.463 -5.694 2.446 1.00 94.56 87 ALA A CA 1
ATOM 700 C C . ALA A 1 87 ? 3.465 -6.549 1.641 1.00 94.56 87 ALA A C 1
ATOM 702 O O . ALA A 1 87 ? 3.758 -6.967 0.518 1.00 94.56 87 ALA A O 1
ATOM 703 N N . LEU A 1 88 ? 2.259 -6.774 2.170 1.00 94.50 88 LEU A N 1
ATOM 704 C CA . LEU A 1 88 ? 1.181 -7.460 1.452 1.00 94.50 88 LEU A CA 1
ATOM 705 C C . LEU A 1 88 ? 0.742 -6.681 0.209 1.00 94.50 88 LEU A C 1
ATOM 707 O O . LEU A 1 88 ? 0.568 -7.269 -0.858 1.00 94.50 88 LEU A O 1
ATOM 711 N N . LYS A 1 89 ? 0.600 -5.360 0.319 1.00 95.00 89 LYS A N 1
ATOM 712 C CA . LYS A 1 89 ? 0.221 -4.483 -0.795 1.00 95.00 89 LYS A CA 1
ATOM 713 C C . LYS A 1 89 ? 1.285 -4.425 -1.885 1.00 95.00 89 LYS A C 1
ATOM 715 O O . LYS A 1 89 ? 0.946 -4.444 -3.062 1.00 95.00 89 LYS A O 1
ATOM 720 N N . LEU A 1 90 ? 2.559 -4.441 -1.513 1.00 96.00 90 LEU A N 1
ATOM 721 C CA . LEU A 1 90 ? 3.688 -4.531 -2.436 1.00 96.00 90 LEU A CA 1
ATOM 722 C C . LEU A 1 90 ? 3.686 -5.865 -3.204 1.00 96.00 90 LEU A C 1
ATOM 724 O O . LEU A 1 90 ? 3.868 -5.874 -4.420 1.00 96.00 90 LEU A O 1
ATOM 728 N N . LYS A 1 91 ? 3.366 -6.984 -2.538 1.00 95.81 91 LYS A N 1
ATOM 729 C CA . LYS A 1 91 ? 3.156 -8.282 -3.212 1.00 95.81 91 LYS A CA 1
ATOM 730 C C . LYS A 1 91 ? 1.949 -8.262 -4.156 1.00 95.81 91 LYS A C 1
ATOM 732 O O . LYS A 1 91 ? 2.011 -8.816 -5.249 1.00 95.81 91 LYS A O 1
ATOM 737 N N . GLN A 1 92 ? 0.850 -7.621 -3.752 1.00 96.00 92 GLN A N 1
ATOM 738 C CA . GLN A 1 92 ? -0.315 -7.432 -4.625 1.00 96.00 92 GLN A CA 1
ATOM 739 C C . GLN A 1 92 ? 0.029 -6.568 -5.843 1.00 96.00 92 GLN A C 1
ATOM 741 O O . GLN A 1 92 ? -0.426 -6.872 -6.942 1.00 96.00 92 GLN A O 1
ATOM 746 N N . LEU A 1 93 ? 0.845 -5.524 -5.667 1.00 95.81 93 LEU A N 1
ATOM 747 C CA . LEU A 1 93 ? 1.296 -4.655 -6.749 1.00 95.81 93 LEU A CA 1
ATOM 748 C C . LEU A 1 93 ? 2.039 -5.449 -7.824 1.00 95.81 93 LEU A C 1
ATOM 750 O O . LEU A 1 93 ? 1.713 -5.299 -8.995 1.00 95.81 93 LEU A O 1
ATOM 754 N N . ASP A 1 94 ? 2.976 -6.315 -7.431 1.00 96.88 94 ASP A N 1
ATOM 755 C CA . ASP A 1 94 ? 3.639 -7.231 -8.362 1.00 96.88 94 ASP A CA 1
ATOM 756 C C . ASP A 1 94 ? 2.598 -8.056 -9.136 1.00 96.88 94 ASP A C 1
ATOM 758 O O . ASP A 1 94 ? 2.453 -7.889 -10.347 1.00 96.88 94 ASP A O 1
ATOM 762 N N . ASN A 1 95 ? 1.790 -8.849 -8.422 1.00 97.12 95 ASN A N 1
ATOM 763 C CA . ASN A 1 95 ? 0.811 -9.769 -9.013 1.00 97.12 95 ASN A CA 1
ATOM 764 C C . ASN A 1 95 ? -0.184 -9.091 -9.971 1.00 97.12 95 ASN A C 1
ATOM 766 O O . ASN A 1 95 ? -0.524 -9.663 -11.003 1.00 97.12 95 ASN A O 1
ATOM 770 N N . ASN A 1 96 ? -0.644 -7.879 -9.657 1.00 96.12 96 ASN A N 1
ATOM 771 C CA . ASN A 1 96 ? -1.652 -7.170 -10.451 1.00 96.12 96 ASN A CA 1
ATOM 772 C C . ASN A 1 96 ? -1.143 -6.723 -11.835 1.00 96.12 96 ASN A C 1
ATOM 774 O O . ASN A 1 96 ? -1.949 -6.502 -12.749 1.00 96.12 96 ASN A O 1
ATOM 778 N N . TYR A 1 97 ? 0.174 -6.555 -11.981 1.00 96.06 97 TYR A N 1
ATOM 779 C CA . TYR A 1 97 ? 0.806 -5.999 -13.181 1.00 96.06 97 TYR A CA 1
ATOM 780 C C . TYR A 1 97 ? 1.803 -6.948 -13.865 1.00 96.06 97 TYR A C 1
ATOM 782 O O . TYR A 1 97 ? 2.354 -6.580 -14.910 1.00 96.06 97 TYR A O 1
ATOM 790 N N . ARG A 1 98 ? 1.984 -8.171 -13.343 1.00 95.12 98 ARG A N 1
ATOM 791 C CA . ARG A 1 98 ? 2.743 -9.230 -14.026 1.00 95.12 98 ARG A CA 1
ATOM 792 C C . ARG A 1 98 ? 2.208 -9.481 -15.437 1.00 95.12 98 ARG A C 1
ATOM 794 O O . ARG A 1 98 ? 0.998 -9.464 -15.664 1.00 95.12 98 ARG A O 1
ATOM 801 N N . GLY A 1 99 ? 3.122 -9.681 -16.384 1.00 93.25 99 GLY A N 1
ATOM 802 C CA . GLY A 1 99 ? 2.837 -9.876 -17.807 1.00 93.25 99 GLY A CA 1
ATOM 803 C C . GLY A 1 99 ? 2.301 -8.635 -18.531 1.00 93.25 99 GLY A C 1
ATOM 804 O O . GLY A 1 99 ? 2.020 -8.705 -19.723 1.00 93.25 99 GLY A O 1
ATOM 805 N N . LYS A 1 100 ? 2.137 -7.497 -17.837 1.00 94.81 100 LYS A N 1
ATOM 806 C CA . LYS A 1 100 ? 1.720 -6.218 -18.439 1.00 94.81 100 LYS A CA 1
ATOM 807 C C . LYS A 1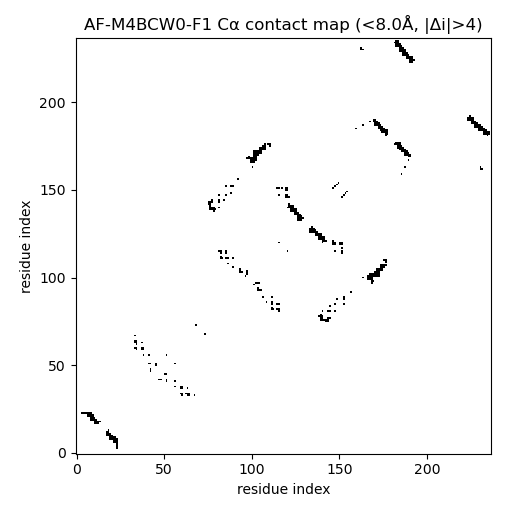 100 ? 2.864 -5.220 -18.483 1.00 94.81 100 LYS A C 1
ATOM 809 O O . LYS A 1 100 ? 3.123 -4.625 -19.522 1.00 94.81 100 LYS A O 1
ATOM 814 N N . TYR A 1 101 ? 3.505 -5.005 -17.336 1.00 94.94 101 TYR A N 1
ATOM 815 C CA . TYR A 1 101 ? 4.585 -4.024 -17.193 1.00 94.94 101 TYR A CA 1
ATOM 816 C C . TYR A 1 101 ? 5.944 -4.655 -16.893 1.00 94.94 101 TYR A C 1
ATOM 818 O O . TYR A 1 101 ? 6.962 -4.002 -17.103 1.00 94.94 101 TYR A O 1
ATOM 826 N N . TRP A 1 102 ? 5.935 -5.887 -16.385 1.00 96.12 102 TRP A N 1
ATOM 827 C CA . TRP A 1 102 ? 7.097 -6.688 -16.014 1.00 96.12 102 TRP A CA 1
ATOM 828 C C . TRP A 1 102 ? 6.698 -8.158 -15.905 1.00 96.12 102 TRP A C 1
ATOM 830 O O . TRP A 1 102 ? 5.523 -8.464 -15.683 1.00 96.12 102 TRP A O 1
ATOM 840 N N . HIS A 1 103 ? 7.672 -9.058 -15.965 1.00 96.25 103 HIS A N 1
ATOM 841 C CA . HIS A 1 103 ? 7.476 -10.469 -15.643 1.00 96.25 103 HIS A CA 1
ATOM 842 C C . HIS A 1 103 ? 7.332 -10.643 -14.128 1.00 96.25 103 HIS A C 1
ATOM 844 O O . HIS A 1 103 ? 6.409 -11.302 -13.641 1.00 96.25 103 HIS A O 1
ATOM 850 N N . ARG A 1 104 ? 8.218 -9.984 -13.370 1.00 96.31 104 ARG A N 1
ATOM 851 C CA . ARG A 1 104 ? 8.237 -10.025 -11.906 1.00 96.31 104 ARG A CA 1
ATOM 852 C C . ARG A 1 104 ? 8.780 -8.734 -11.307 1.00 96.31 104 ARG A C 1
ATOM 854 O O . ARG A 1 104 ? 9.742 -8.170 -11.819 1.00 96.31 104 ARG A O 1
ATOM 861 N N . LEU A 1 105 ? 8.190 -8.313 -10.192 1.00 97.50 105 LEU A N 1
ATOM 862 C CA . LEU A 1 105 ? 8.648 -7.196 -9.375 1.00 97.50 105 LEU A CA 1
ATOM 863 C C 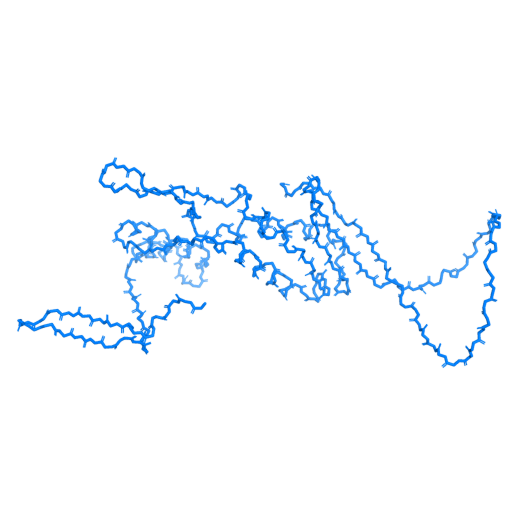. LEU A 1 105 ? 9.179 -7.696 -8.026 1.00 97.50 105 LEU A C 1
ATOM 865 O O . LEU A 1 105 ? 8.431 -8.122 -7.147 1.00 97.50 105 LEU A O 1
ATOM 869 N N . TRP A 1 106 ? 10.493 -7.616 -7.864 1.00 96.94 106 TRP A N 1
ATOM 870 C CA . TRP A 1 106 ? 11.220 -7.892 -6.635 1.00 96.94 106 TRP A CA 1
ATOM 871 C C . TRP A 1 106 ? 11.355 -6.618 -5.812 1.00 96.94 106 TRP A C 1
ATOM 873 O O . TRP A 1 106 ? 11.813 -5.594 -6.313 1.00 96.94 106 TRP A O 1
ATOM 883 N N . ILE A 1 107 ? 10.973 -6.679 -4.542 1.00 96.44 107 ILE A N 1
ATOM 884 C CA . ILE A 1 107 ? 11.038 -5.541 -3.627 1.00 96.44 107 ILE A CA 1
ATOM 885 C C . ILE A 1 107 ? 11.733 -6.022 -2.365 1.00 96.44 107 ILE A C 1
ATOM 887 O O . ILE A 1 107 ? 11.259 -6.964 -1.727 1.00 96.44 107 ILE A O 1
ATOM 891 N N . ASP A 1 108 ? 12.865 -5.405 -2.040 1.00 94.44 108 ASP A N 1
ATOM 892 C CA . ASP A 1 108 ? 13.638 -5.766 -0.857 1.00 94.44 108 ASP A CA 1
ATOM 893 C C . ASP A 1 108 ? 12.822 -5.524 0.431 1.00 94.44 108 ASP A C 1
ATOM 895 O O . ASP A 1 108 ? 12.088 -4.540 0.559 1.00 94.44 108 ASP A O 1
ATOM 899 N N . GLU A 1 109 ? 12.971 -6.417 1.413 1.00 89.06 109 GLU A N 1
ATOM 900 C CA . GLU A 1 109 ? 12.185 -6.416 2.659 1.00 89.06 109 GLU A CA 1
ATOM 901 C C . GLU A 1 109 ? 12.191 -5.082 3.438 1.00 89.06 109 GLU A C 1
ATOM 903 O O . GLU A 1 109 ? 11.121 -4.677 3.907 1.00 89.06 109 GLU A O 1
ATOM 908 N N . PRO A 1 110 ? 13.318 -4.341 3.548 1.00 91.62 110 PRO A N 1
ATOM 909 C CA . PRO A 1 110 ? 13.358 -3.081 4.293 1.00 91.62 110 PRO A CA 1
ATOM 910 C C . PRO A 1 110 ? 12.470 -1.975 3.711 1.00 91.62 110 PRO A C 1
ATOM 912 O O . PRO A 1 110 ? 12.132 -1.027 4.417 1.00 91.62 110 PRO A O 1
ATOM 915 N N . ILE A 1 111 ? 12.058 -2.081 2.443 1.00 93.56 111 ILE A N 1
ATOM 916 C CA . ILE A 1 111 ? 11.256 -1.048 1.777 1.00 93.56 111 ILE A CA 1
ATOM 917 C C . ILE A 1 111 ? 9.898 -0.881 2.455 1.00 93.56 111 ILE A C 1
ATOM 919 O O . ILE A 1 111 ? 9.434 0.246 2.612 1.00 93.56 111 ILE A O 1
ATOM 923 N N . ALA A 1 112 ? 9.266 -1.973 2.895 1.00 93.50 112 ALA A N 1
ATOM 924 C CA . ALA A 1 112 ? 7.967 -1.890 3.560 1.00 93.50 112 ALA A CA 1
ATOM 925 C C . ALA A 1 112 ? 8.054 -1.114 4.884 1.00 93.50 112 ALA A C 1
ATOM 927 O O . ALA A 1 112 ? 7.204 -0.275 5.188 1.00 93.50 112 ALA A O 1
ATOM 928 N N . ASP A 1 113 ? 9.110 -1.379 5.650 1.00 91.88 113 ASP A N 1
ATOM 929 C CA . ASP A 1 113 ? 9.395 -0.693 6.902 1.00 91.88 113 ASP A CA 1
ATOM 930 C C . ASP A 1 113 ? 9.748 0.783 6.666 1.00 91.88 113 ASP A C 1
ATOM 932 O O . ASP A 1 113 ? 9.185 1.656 7.328 1.00 91.88 113 ASP A O 1
ATOM 936 N N . TYR A 1 114 ? 10.579 1.083 5.668 1.00 91.94 114 TYR A N 1
ATOM 937 C CA . TYR A 1 114 ? 10.872 2.455 5.258 1.00 91.94 114 TYR A CA 1
ATOM 938 C C . TYR A 1 114 ? 9.598 3.220 4.854 1.00 91.94 114 TYR A C 1
ATOM 940 O O . TYR A 1 114 ? 9.322 4.294 5.388 1.00 91.94 114 TYR A O 1
ATOM 948 N N . MET A 1 115 ? 8.766 2.635 3.987 1.00 92.38 115 MET A N 1
ATOM 949 C CA . MET A 1 115 ? 7.517 3.240 3.509 1.00 92.38 115 MET A CA 1
ATOM 950 C C . MET A 1 115 ? 6.502 3.485 4.630 1.00 92.38 115 MET A C 1
ATOM 952 O O . MET A 1 115 ? 5.697 4.410 4.535 1.00 92.38 115 MET A O 1
ATOM 956 N N . SER A 1 116 ? 6.543 2.690 5.704 1.00 91.06 116 SER A N 1
ATOM 957 C CA . SER A 1 116 ? 5.662 2.883 6.860 1.00 91.06 116 SER A CA 1
ATOM 958 C C . SER A 1 116 ? 5.942 4.173 7.629 1.00 91.06 116 SER A C 1
ATOM 960 O O . SER A 1 116 ? 5.065 4.641 8.350 1.00 91.06 116 SER A O 1
ATOM 962 N N . ARG A 1 117 ? 7.139 4.748 7.478 1.00 89.75 117 ARG A N 1
ATOM 963 C CA . ARG A 1 117 ? 7.595 5.942 8.205 1.00 89.75 117 ARG A CA 1
ATOM 964 C C . ARG A 1 117 ? 7.433 7.231 7.404 1.00 89.75 117 ARG A C 1
ATOM 966 O O . ARG A 1 117 ? 7.771 8.289 7.916 1.00 89.75 117 ARG A O 1
ATOM 973 N N . LEU A 1 118 ? 6.956 7.141 6.163 1.00 89.81 118 LEU A N 1
ATOM 974 C CA . LEU A 1 118 ? 6.733 8.305 5.310 1.00 89.81 118 LEU A CA 1
ATOM 975 C C . LEU A 1 118 ? 5.595 9.165 5.860 1.00 89.81 118 LEU A C 1
ATOM 977 O O . LEU A 1 118 ? 4.577 8.634 6.306 1.00 89.81 118 LEU A O 1
ATOM 981 N N . ASP A 1 119 ? 5.715 10.483 5.700 1.00 88.50 119 ASP A N 1
ATOM 982 C CA . ASP A 1 119 ? 4.730 11.473 6.169 1.00 88.50 119 ASP A CA 1
ATOM 983 C C . ASP A 1 119 ? 3.321 11.259 5.602 1.00 88.50 119 ASP A C 1
ATOM 985 O O . ASP A 1 119 ? 2.323 11.672 6.189 1.00 88.50 119 ASP A O 1
ATOM 989 N N . SER A 1 120 ? 3.225 10.553 4.474 1.00 87.06 120 SER A N 1
ATOM 990 C CA . SER A 1 120 ? 1.954 10.121 3.892 1.00 87.06 120 SER A CA 1
ATOM 991 C C . SER A 1 120 ? 1.119 9.203 4.802 1.00 87.06 120 SER A C 1
ATOM 993 O O . SER A 1 120 ? -0.083 9.084 4.577 1.00 87.06 120 SER A O 1
ATOM 995 N N . VAL A 1 121 ? 1.716 8.570 5.823 1.00 85.31 121 VAL A N 1
ATOM 996 C CA . VAL A 1 121 ? 1.014 7.741 6.812 1.00 85.31 121 VAL A CA 1
ATOM 997 C C . VAL A 1 121 ? 0.869 8.515 8.122 1.00 85.31 121 VAL A C 1
ATOM 999 O O . VAL A 1 121 ? 1.831 8.737 8.854 1.00 85.31 121 VAL A O 1
ATOM 1002 N N . HIS A 1 122 ? -0.361 8.897 8.467 1.00 82.31 122 HIS A N 1
ATOM 1003 C CA . HIS A 1 122 ? -0.597 9.722 9.650 1.00 82.31 122 HIS A CA 1
ATOM 1004 C C . HIS A 1 122 ? -0.616 8.890 10.931 1.00 82.31 122 HIS A C 1
ATOM 1006 O O . HIS A 1 122 ? -1.506 8.060 11.134 1.00 82.31 122 HIS A O 1
ATOM 1012 N N . TYR A 1 123 ? 0.289 9.193 11.860 1.00 82.31 123 TYR A N 1
ATOM 1013 C CA . TYR A 1 123 ? 0.332 8.573 13.183 1.00 82.31 123 TYR A CA 1
ATOM 1014 C C . TYR A 1 123 ? -0.200 9.496 14.284 1.00 82.31 123 TYR A C 1
ATOM 1016 O O . TYR A 1 123 ? -0.157 10.722 14.194 1.00 82.31 123 TYR A O 1
ATOM 1024 N N . LYS A 1 124 ? -0.724 8.900 15.358 1.00 75.56 124 LYS A N 1
ATOM 1025 C CA . LYS A 1 124 ? -1.183 9.595 16.560 1.00 75.56 124 LYS A CA 1
ATOM 1026 C C . LYS A 1 124 ? -0.730 8.849 17.809 1.00 75.56 124 LYS A C 1
ATOM 1028 O O . LYS A 1 124 ? -0.975 7.653 17.953 1.00 75.56 124 LYS A O 1
ATOM 1033 N N . VAL A 1 125 ? -0.128 9.580 18.742 1.00 77.75 125 VAL A N 1
ATOM 1034 C CA . VAL A 1 125 ? 0.222 9.052 20.064 1.00 77.75 125 VAL A CA 1
ATOM 1035 C C . VAL A 1 125 ? -1.023 9.040 20.949 1.00 77.75 125 VAL A C 1
ATOM 1037 O O . VAL A 1 125 ? -1.768 10.023 21.018 1.00 77.75 125 VAL A O 1
ATOM 1040 N N . ARG A 1 126 ? -1.266 7.922 21.630 1.00 68.19 126 ARG A N 1
ATOM 1041 C CA . ARG A 1 126 ? -2.285 7.793 22.673 1.00 68.19 126 ARG A CA 1
ATOM 1042 C C . ARG A 1 126 ? -1.619 7.329 23.956 1.00 68.19 126 ARG A C 1
ATOM 1044 O O . ARG A 1 126 ? -0.803 6.411 23.936 1.00 68.19 126 ARG A O 1
ATOM 1051 N N . SER A 1 127 ? -1.997 7.960 25.057 1.00 70.75 127 SER A N 1
ATOM 1052 C CA . SER A 1 127 ? -1.448 7.674 26.376 1.00 70.75 127 SER A CA 1
ATOM 1053 C C . SER A 1 127 ? -2.554 7.202 27.305 1.00 70.75 127 SER A C 1
ATOM 1055 O O . SER A 1 127 ? -3.619 7.814 27.354 1.00 70.75 127 SER A O 1
ATOM 1057 N N . ALA A 1 128 ? -2.297 6.128 28.043 1.00 54.28 128 ALA A N 1
ATOM 1058 C CA . ALA A 1 128 ? -3.165 5.674 29.117 1.00 54.28 128 ALA A CA 1
ATOM 1059 C C . ALA A 1 128 ? -2.713 6.329 30.425 1.00 54.28 128 ALA A C 1
ATOM 1061 O O . ALA A 1 128 ? -1.570 6.153 30.859 1.00 54.28 128 ALA A O 1
ATOM 1062 N N . VAL A 1 129 ? -3.610 7.088 31.051 1.00 56.16 129 VAL A N 1
ATOM 1063 C CA . VAL A 1 129 ? -3.408 7.659 32.386 1.00 56.16 129 VAL A CA 1
ATOM 1064 C C . VAL A 1 129 ? -4.111 6.749 33.383 1.00 56.16 129 VAL A C 1
ATOM 1066 O O . VAL A 1 129 ? -5.313 6.533 33.276 1.00 56.16 129 VAL A O 1
ATOM 1069 N N . VAL A 1 130 ? -3.372 6.204 34.345 1.00 49.84 130 VAL A N 1
ATOM 1070 C CA . VAL A 1 130 ? -3.926 5.372 35.421 1.00 49.84 130 VAL A CA 1
ATOM 1071 C C . VAL A 1 130 ? -3.550 6.039 36.737 1.00 49.84 130 VAL A C 1
ATOM 1073 O O . VAL A 1 130 ? -2.373 6.288 36.988 1.00 49.84 130 VAL A O 1
ATOM 1076 N N . ASN A 1 131 ? -4.548 6.357 37.564 1.00 50.47 131 ASN A N 1
ATOM 1077 C CA . ASN A 1 131 ? -4.379 7.072 38.837 1.00 50.47 131 ASN A CA 1
ATOM 1078 C C . ASN A 1 131 ? -3.657 8.427 38.688 1.00 50.47 131 ASN A C 1
ATOM 1080 O O . ASN A 1 131 ? -2.732 8.737 39.435 1.00 50.47 131 ASN A O 1
ATOM 1084 N N . GLY A 1 132 ? -4.030 9.219 37.676 1.00 60.16 132 GLY A N 1
ATOM 1085 C CA . GLY A 1 132 ? -3.470 10.559 37.446 1.00 60.16 132 GLY A CA 1
ATOM 1086 C C . GLY A 1 132 ? -2.029 10.592 36.916 1.00 60.16 132 GLY A C 1
ATOM 1087 O O . GLY A 1 132 ? -1.527 11.669 36.610 1.00 60.16 132 GLY A O 1
ATOM 1088 N N . LYS A 1 133 ? -1.369 9.438 36.747 1.00 58.19 133 LYS A N 1
ATOM 1089 C CA . LYS A 1 133 ? -0.043 9.323 36.121 1.00 58.19 133 LYS A CA 1
ATOM 1090 C C . LYS A 1 133 ? -0.151 8.645 34.757 1.00 58.19 133 LYS A C 1
ATOM 1092 O O . LYS A 1 133 ? -0.829 7.627 34.609 1.00 58.19 133 LYS A O 1
ATOM 1097 N N . VAL A 1 134 ? 0.521 9.203 33.748 1.00 60.91 134 VAL A N 1
ATOM 1098 C CA . VAL A 1 134 ? 0.677 8.553 32.436 1.00 60.91 134 VAL A CA 1
ATOM 1099 C C . VAL A 1 134 ? 1.440 7.245 32.653 1.00 60.91 134 VAL A C 1
ATOM 1101 O O . VAL A 1 134 ? 2.593 7.268 33.071 1.00 60.91 134 VAL A O 1
ATOM 1104 N N . LYS A 1 135 ? 0.784 6.107 32.412 1.00 57.94 135 LYS A N 1
ATOM 1105 C CA . LYS A 1 135 ? 1.330 4.770 32.687 1.00 57.94 135 LYS A CA 1
ATOM 1106 C C . LYS A 1 135 ? 1.920 4.115 31.435 1.00 57.94 135 LYS A C 1
ATOM 1108 O O . LYS A 1 135 ? 2.820 3.294 31.548 1.00 57.94 135 LYS A O 1
ATOM 1113 N N . SER A 1 136 ? 1.432 4.472 30.245 1.00 61.59 136 SER A N 1
ATOM 1114 C CA . SER A 1 136 ? 2.019 4.056 28.964 1.00 61.59 136 SER A CA 1
ATOM 1115 C C . SER A 1 136 ? 1.586 4.982 27.829 1.00 61.59 136 SER A C 1
ATOM 1117 O O . SER A 1 136 ? 0.481 5.528 27.863 1.00 61.59 136 SER A O 1
ATOM 1119 N N . SER A 1 137 ? 2.442 5.147 26.823 1.00 65.12 137 SER A N 1
ATOM 1120 C CA . SER A 1 137 ? 2.116 5.785 25.548 1.00 65.12 137 SER A CA 1
ATOM 1121 C C . SER A 1 137 ? 2.385 4.808 24.404 1.00 65.12 137 SER A C 1
ATOM 1123 O O . SER A 1 137 ? 3.350 4.045 24.429 1.00 65.12 137 SER A O 1
ATOM 1125 N N . LYS A 1 138 ? 1.502 4.804 23.407 1.00 64.50 138 LYS A N 1
ATOM 1126 C CA . LYS A 1 138 ? 1.631 4.009 22.184 1.00 64.50 138 LYS A CA 1
ATOM 1127 C C . LYS A 1 138 ? 1.318 4.871 20.967 1.00 64.50 138 LYS A C 1
ATOM 1129 O O . LYS A 1 138 ? 0.501 5.790 21.039 1.00 64.50 138 LYS A O 1
ATOM 1134 N N . VAL A 1 139 ? 1.977 4.571 19.855 1.00 70.56 139 VAL A N 1
ATOM 1135 C CA . VAL A 1 139 ? 1.774 5.241 18.567 1.00 70.56 139 VAL A CA 1
ATOM 1136 C C . VAL A 1 139 ? 0.864 4.372 17.710 1.00 70.56 139 VAL A C 1
ATOM 1138 O O . VAL A 1 139 ? 1.111 3.181 17.569 1.00 70.56 139 VAL A O 1
ATOM 1141 N N . PHE A 1 140 ? -0.176 4.969 17.136 1.00 68.44 140 PHE A N 1
ATOM 1142 C CA . PHE A 1 140 ? -1.140 4.278 16.281 1.00 68.44 140 PHE A CA 1
ATOM 1143 C C . PHE A 1 140 ? -1.278 4.996 14.945 1.00 68.44 140 PHE A C 1
ATOM 1145 O O . PHE A 1 140 ? -1.221 6.225 14.905 1.00 68.44 140 PHE A O 1
ATOM 1152 N N . ALA A 1 141 ? -1.525 4.261 13.862 1.00 70.75 141 ALA A N 1
ATOM 1153 C CA . ALA A 1 141 ? -1.938 4.875 12.603 1.00 70.75 141 ALA A CA 1
ATOM 1154 C C . ALA A 1 141 ? -3.340 5.484 12.774 1.00 70.75 141 ALA A C 1
ATOM 1156 O O . ALA A 1 141 ? -4.308 4.776 13.062 1.00 70.75 141 ALA A O 1
ATOM 1157 N N . LYS A 1 142 ? -3.455 6.807 12.619 1.00 70.31 142 LYS A N 1
ATOM 1158 C CA . LYS A 1 142 ? -4.676 7.589 12.875 1.00 70.31 142 LYS A CA 1
ATOM 1159 C C . LYS A 1 142 ? -5.863 7.082 12.057 1.00 70.31 142 LYS A C 1
ATOM 1161 O O . LYS A 1 142 ? -6.981 7.066 12.566 1.00 70.31 142 LYS A O 1
ATOM 1166 N N . TYR A 1 143 ? -5.609 6.671 10.817 1.00 71.75 143 TYR A N 1
ATOM 1167 C CA . TYR A 1 143 ? -6.622 6.198 9.873 1.00 71.75 143 TYR A CA 1
ATOM 1168 C C . TYR A 1 143 ? -6.451 4.709 9.518 1.00 71.75 143 TYR A C 1
ATOM 1170 O O . TYR A 1 143 ? -6.914 4.260 8.467 1.00 71.75 143 TYR A O 1
ATOM 1178 N N . GLY A 1 144 ? -5.782 3.932 10.381 1.00 73.44 144 GLY A N 1
ATOM 1179 C CA . GLY A 1 144 ? -5.419 2.543 10.091 1.00 73.44 144 GLY A CA 1
ATOM 1180 C C . GLY A 1 144 ? -4.548 2.440 8.834 1.00 73.44 144 GLY A C 1
ATOM 1181 O O . GLY A 1 144 ? -3.742 3.325 8.559 1.00 73.44 144 GLY A O 1
ATOM 1182 N N . ALA A 1 145 ? -4.734 1.389 8.034 1.00 76.12 145 ALA A N 1
ATOM 1183 C CA . ALA A 1 145 ? -3.986 1.192 6.788 1.00 76.12 145 ALA A CA 1
ATOM 1184 C C . ALA A 1 145 ? -4.589 1.897 5.561 1.00 76.12 145 ALA A C 1
ATOM 1186 O O . ALA A 1 145 ? -4.203 1.614 4.430 1.00 76.12 145 ALA A O 1
ATOM 1187 N N . ARG A 1 146 ? -5.548 2.806 5.757 1.00 75.06 146 ARG A N 1
ATOM 1188 C CA . ARG A 1 146 ? -6.199 3.526 4.654 1.00 75.06 146 ARG A CA 1
ATOM 1189 C C . ARG A 1 146 ? -5.195 4.346 3.846 1.00 75.06 146 ARG A C 1
ATOM 1191 O O . ARG A 1 146 ? -5.200 4.280 2.621 1.00 75.06 146 ARG A O 1
ATOM 1198 N N . ASP A 1 147 ? -4.342 5.083 4.546 1.00 81.38 147 ASP A N 1
ATOM 1199 C CA . ASP A 1 147 ? -3.377 5.992 3.928 1.00 81.38 147 ASP A CA 1
ATOM 1200 C C . ASP A 1 147 ? -2.272 5.245 3.174 1.00 81.38 147 ASP A C 1
ATOM 1202 O O . ASP A 1 147 ? -1.604 5.834 2.335 1.00 81.38 147 ASP A O 1
ATOM 1206 N N . VAL A 1 148 ? -2.108 3.940 3.416 1.00 88.06 148 VAL A N 1
ATOM 1207 C CA . VAL A 1 148 ? -1.107 3.108 2.738 1.00 88.06 148 VAL A CA 1
ATOM 1208 C C . VAL A 1 148 ? -1.362 3.042 1.231 1.00 88.06 148 VAL A C 1
ATOM 1210 O O . VAL A 1 148 ? -0.427 3.185 0.445 1.00 88.06 148 VAL A O 1
ATOM 1213 N N . GLU A 1 149 ? -2.618 2.846 0.817 1.00 86.56 149 GLU A N 1
ATOM 1214 C CA . GLU A 1 149 ? -2.965 2.702 -0.602 1.00 86.56 149 GLU A CA 1
ATOM 1215 C C . GLU A 1 149 ? -2.778 4.025 -1.350 1.00 86.56 149 GLU A C 1
ATOM 1217 O O . GLU A 1 149 ? -2.119 4.066 -2.384 1.00 86.56 149 GLU A O 1
ATOM 1222 N N . THR A 1 150 ? -3.327 5.116 -0.808 1.00 84.88 150 THR A N 1
ATOM 1223 C CA . THR A 1 150 ? -3.303 6.441 -1.446 1.00 84.88 150 THR A CA 1
ATOM 1224 C C . THR A 1 150 ? -2.005 7.212 -1.219 1.00 84.88 150 THR A C 1
ATOM 1226 O O . THR A 1 150 ? -1.784 8.215 -1.890 1.00 84.88 150 THR A O 1
ATOM 1229 N N . GLY A 1 151 ? -1.169 6.774 -0.279 1.00 89.44 151 GLY A N 1
ATOM 1230 C CA . GLY A 1 151 ? 0.115 7.382 0.048 1.00 89.44 151 GLY A CA 1
ATOM 1231 C C . GLY A 1 151 ? 1.274 6.594 -0.559 1.00 89.44 151 GLY A C 1
ATOM 1232 O O . GLY A 1 151 ? 1.525 6.698 -1.763 1.00 89.44 151 GLY A O 1
ATOM 1233 N N . PRO A 1 152 ? 1.994 5.790 0.240 1.00 93.12 152 PRO A N 1
ATOM 1234 C CA . PRO A 1 152 ? 3.266 5.215 -0.168 1.00 93.12 152 PRO A CA 1
ATOM 1235 C C . PRO A 1 152 ? 3.135 4.228 -1.342 1.00 93.12 152 PRO A C 1
ATOM 1237 O O . PRO A 1 152 ? 3.979 4.235 -2.240 1.00 93.12 152 PRO A O 1
ATOM 1240 N N . ILE A 1 153 ? 2.068 3.418 -1.404 1.00 95.19 153 ILE A N 1
ATOM 1241 C CA . ILE A 1 153 ? 1.857 2.472 -2.516 1.00 95.19 153 ILE A CA 1
ATOM 1242 C C . ILE A 1 153 ? 1.591 3.216 -3.828 1.00 95.19 153 ILE A C 1
ATOM 1244 O O . ILE A 1 153 ? 2.198 2.898 -4.854 1.00 95.19 153 ILE A O 1
ATOM 1248 N N . GLN A 1 154 ? 0.728 4.235 -3.800 1.00 93.88 154 GLN A N 1
ATOM 1249 C CA . GLN A 1 154 ? 0.450 5.069 -4.967 1.00 93.88 154 GLN A CA 1
ATOM 1250 C C . GLN A 1 154 ? 1.699 5.823 -5.441 1.00 93.88 154 GLN A C 1
ATOM 1252 O O . GLN A 1 154 ? 1.945 5.895 -6.649 1.00 93.88 154 GLN A O 1
ATOM 1257 N N . LEU A 1 155 ? 2.514 6.335 -4.513 1.00 93.38 155 LEU A N 1
ATOM 1258 C CA . LEU A 1 155 ? 3.783 6.985 -4.835 1.00 93.38 155 LEU A CA 1
ATOM 1259 C C . LEU A 1 155 ? 4.724 6.017 -5.559 1.00 93.38 155 LEU A C 1
ATOM 1261 O O . LEU A 1 155 ? 5.179 6.330 -6.662 1.00 93.38 155 LEU A O 1
ATOM 1265 N N . LEU A 1 156 ? 4.938 4.811 -5.017 1.00 95.06 156 LEU A N 1
ATOM 1266 C CA . LEU A 1 156 ? 5.785 3.811 -5.669 1.00 95.06 156 LEU A CA 1
ATOM 1267 C C . LEU A 1 156 ? 5.270 3.456 -7.066 1.00 95.06 156 LEU A C 1
ATOM 1269 O O . LEU A 1 156 ? 6.026 3.460 -8.040 1.00 95.06 156 LEU A O 1
ATOM 1273 N N . LYS A 1 157 ? 3.966 3.182 -7.169 1.00 95.06 157 LYS A N 1
ATOM 1274 C CA . LYS A 1 157 ? 3.301 2.868 -8.434 1.00 95.06 157 LYS A CA 1
ATOM 1275 C C . LYS A 1 157 ? 3.540 3.970 -9.464 1.00 95.06 157 LYS A C 1
ATOM 1277 O O . LYS A 1 157 ? 3.871 3.670 -10.607 1.00 95.06 157 LYS A O 1
ATOM 1282 N N . SER A 1 158 ? 3.420 5.237 -9.070 1.00 94.31 158 SER A N 1
ATOM 1283 C CA . SER A 1 158 ? 3.664 6.368 -9.968 1.00 94.31 158 SER A CA 1
ATOM 1284 C C . SER A 1 158 ? 5.109 6.410 -10.484 1.00 94.31 158 SER A C 1
ATOM 1286 O O . SER A 1 158 ? 5.312 6.595 -11.687 1.00 94.31 158 SER A O 1
ATOM 1288 N N . LYS A 1 159 ? 6.109 6.158 -9.620 1.00 94.94 159 LYS A N 1
ATOM 1289 C CA . LYS A 1 159 ? 7.525 6.105 -10.024 1.00 94.94 159 LYS A CA 1
ATOM 1290 C C . LYS A 1 159 ? 7.771 4.934 -10.983 1.00 94.94 159 LYS A C 1
ATOM 1292 O O . LYS A 1 159 ? 8.359 5.142 -12.043 1.00 94.94 159 LYS A O 1
ATOM 1297 N N . LEU A 1 160 ? 7.238 3.744 -10.692 1.00 95.88 160 LEU A N 1
ATOM 1298 C CA . LEU A 1 160 ? 7.350 2.576 -11.578 1.00 95.88 160 LEU A CA 1
ATOM 1299 C C . LEU A 1 160 ? 6.748 2.847 -12.963 1.00 95.88 160 LEU A C 1
ATOM 1301 O O . LEU A 1 160 ? 7.430 2.700 -13.974 1.00 95.88 160 LEU A O 1
ATOM 1305 N N . LEU A 1 161 ? 5.499 3.318 -13.031 1.00 94.12 161 LEU A N 1
ATOM 1306 C CA . LEU A 1 161 ? 4.810 3.557 -14.308 1.00 94.12 161 LEU A CA 1
ATOM 1307 C C . LEU A 1 161 ? 5.426 4.688 -15.144 1.00 94.12 161 LEU A C 1
ATOM 1309 O O . LEU A 1 161 ? 5.184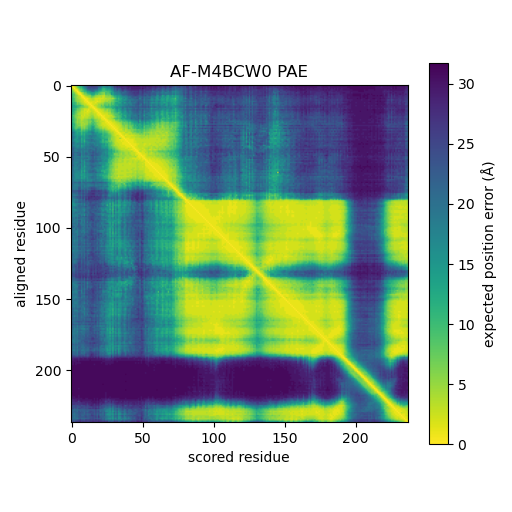 4.765 -16.355 1.00 94.12 161 LEU A O 1
ATOM 1313 N N . ARG A 1 162 ? 6.200 5.572 -14.506 1.00 95.25 162 ARG A N 1
ATOM 1314 C CA . ARG A 1 162 ? 6.952 6.639 -15.166 1.00 95.25 162 ARG A CA 1
ATOM 1315 C C . ARG A 1 162 ? 8.286 6.138 -15.714 1.00 95.25 162 ARG A C 1
ATOM 1317 O O . ARG A 1 162 ? 8.565 6.370 -16.886 1.00 95.25 162 ARG A O 1
ATOM 1324 N N . TYR A 1 163 ? 9.096 5.477 -14.886 1.00 95.25 163 TYR A N 1
ATOM 1325 C CA . TYR A 1 163 ? 10.492 5.156 -15.215 1.00 95.25 163 TYR A CA 1
ATOM 1326 C C . TYR A 1 163 ? 10.688 3.797 -15.891 1.00 95.25 163 TYR A C 1
ATOM 1328 O O . TYR A 1 163 ? 11.717 3.579 -16.525 1.00 95.25 163 TYR A O 1
ATOM 1336 N N . LEU A 1 164 ? 9.706 2.896 -15.824 1.00 94.81 164 LEU A N 1
ATOM 1337 C CA . LEU A 1 164 ? 9.777 1.605 -16.515 1.00 94.81 164 LEU A CA 1
ATOM 1338 C C . LEU A 1 164 ? 9.382 1.669 -17.992 1.00 94.81 164 LEU A C 1
ATOM 1340 O O . LEU A 1 164 ? 9.303 0.630 -18.629 1.00 94.81 164 LEU A O 1
ATOM 1344 N N . ARG A 1 165 ? 9.124 2.851 -18.561 1.00 92.44 165 ARG A N 1
ATOM 1345 C CA . ARG A 1 165 ? 8.805 2.963 -19.990 1.00 92.44 165 ARG A CA 1
ATOM 1346 C C . ARG A 1 165 ? 10.074 2.841 -20.860 1.00 92.44 165 ARG A C 1
ATOM 1348 O O . ARG A 1 165 ? 11.116 3.371 -20.469 1.00 92.44 165 ARG A O 1
ATOM 1355 N N . PRO A 1 166 ? 9.992 2.223 -22.055 1.00 91.88 166 PRO A N 1
ATOM 1356 C CA . PRO A 1 166 ? 8.872 1.405 -22.529 1.00 91.88 166 PRO A CA 1
ATOM 1357 C C . PRO A 1 166 ? 8.733 0.130 -21.686 1.00 91.88 166 PRO A C 1
ATOM 1359 O O . PRO A 1 166 ? 9.737 -0.412 -21.231 1.00 91.88 166 PRO A O 1
ATOM 1362 N N . PHE A 1 167 ? 7.489 -0.300 -21.461 1.00 93.06 167 PHE A N 1
ATOM 1363 C CA . PHE A 1 167 ? 7.205 -1.476 -20.643 1.00 93.06 167 PHE A CA 1
ATOM 1364 C C . PHE A 1 167 ? 7.715 -2.745 -21.321 1.00 93.06 167 PHE A C 1
ATOM 1366 O O . PHE A 1 167 ? 7.548 -2.907 -22.529 1.00 93.06 167 PHE A O 1
ATOM 1373 N N . ASP A 1 168 ? 8.298 -3.630 -20.521 1.00 93.06 168 ASP A N 1
ATOM 1374 C CA . ASP A 1 168 ? 8.869 -4.898 -20.958 1.00 93.06 168 ASP A CA 1
ATOM 1375 C C . ASP A 1 168 ? 8.241 -6.010 -20.100 1.00 93.06 168 ASP A C 1
ATOM 1377 O O . ASP A 1 168 ? 8.616 -6.160 -18.934 1.00 93.06 168 ASP A O 1
ATOM 1381 N N . PRO A 1 169 ? 7.233 -6.739 -20.616 1.00 95.00 169 PRO A N 1
ATOM 1382 C CA . PRO A 1 169 ? 6.520 -7.760 -19.853 1.00 95.00 169 PRO A CA 1
ATOM 1383 C C . PRO A 1 169 ? 7.385 -8.982 -19.525 1.00 95.00 169 PRO A C 1
ATOM 1385 O O . PRO A 1 169 ? 6.961 -9.782 -18.694 1.00 95.00 169 PRO A O 1
ATOM 1388 N N . ASP A 1 170 ? 8.580 -9.093 -20.112 1.00 93.81 170 ASP A N 1
ATOM 1389 C CA . ASP A 1 170 ? 9.534 -10.176 -19.877 1.00 93.81 170 ASP A CA 1
ATOM 1390 C C . ASP A 1 170 ? 10.657 -9.760 -18.907 1.00 93.81 170 ASP A C 1
ATOM 1392 O O . ASP A 1 170 ? 11.426 -10.598 -18.432 1.00 93.81 170 ASP A O 1
ATOM 1396 N N . ALA A 1 171 ? 10.743 -8.473 -18.553 1.00 94.81 171 ALA A N 1
ATOM 1397 C CA . ALA A 1 171 ? 11.756 -7.970 -17.634 1.00 94.81 171 ALA A CA 1
ATOM 1398 C C . ALA A 1 171 ? 11.477 -8.341 -16.170 1.00 94.81 171 ALA A C 1
ATOM 1400 O O . ALA A 1 171 ? 10.351 -8.252 -15.670 1.00 94.81 171 ALA A O 1
ATOM 1401 N N . GLU A 1 172 ? 12.544 -8.639 -15.435 1.00 96.19 172 GLU A N 1
ATOM 1402 C CA . GLU A 1 172 ? 12.536 -8.647 -13.978 1.00 96.19 172 GLU A CA 1
ATOM 1403 C C . GLU A 1 172 ? 12.910 -7.267 -13.440 1.00 96.19 172 GLU A C 1
ATOM 1405 O O . GLU A 1 172 ? 13.967 -6.714 -13.755 1.00 96.19 172 GLU A O 1
ATOM 1410 N N . ILE A 1 173 ? 12.047 -6.708 -12.599 1.00 97.62 173 ILE A N 1
ATOM 1411 C CA . ILE A 1 173 ? 12.260 -5.411 -11.963 1.00 97.62 173 ILE A CA 1
ATOM 1412 C C . ILE A 1 173 ? 12.667 -5.641 -10.518 1.00 97.62 173 ILE A C 1
ATOM 1414 O O . ILE A 1 173 ? 12.000 -6.382 -9.803 1.00 97.62 173 ILE A O 1
ATOM 1418 N N . ARG A 1 174 ? 13.730 -4.981 -10.065 1.00 97.06 174 ARG A N 1
ATOM 1419 C CA . ARG A 1 174 ? 14.170 -4.999 -8.672 1.00 97.06 174 ARG A CA 1
ATOM 1420 C C . ARG A 1 174 ? 14.147 -3.603 -8.079 1.00 97.06 174 ARG A C 1
ATOM 1422 O O . ARG A 1 174 ? 14.689 -2.669 -8.666 1.00 97.06 174 ARG A O 1
ATOM 1429 N N . ILE A 1 175 ? 13.546 -3.490 -6.902 1.00 97.19 175 ILE A N 1
ATOM 1430 C CA . ILE A 1 175 ? 13.556 -2.293 -6.076 1.00 97.19 175 ILE A CA 1
ATOM 1431 C C . ILE A 1 175 ? 14.364 -2.581 -4.820 1.00 97.19 175 ILE A C 1
ATOM 1433 O O . ILE A 1 175 ? 14.031 -3.495 -4.063 1.00 97.19 175 ILE A O 1
ATOM 1437 N N . SER A 1 176 ? 15.397 -1.778 -4.601 1.00 95.56 176 SER A N 1
ATOM 1438 C CA . SER A 1 176 ? 16.282 -1.879 -3.444 1.00 95.56 176 SER A CA 1
ATOM 1439 C C . SER A 1 176 ? 16.449 -0.527 -2.767 1.00 95.56 176 SER A C 1
ATOM 1441 O O . SER A 1 176 ? 16.353 0.512 -3.424 1.00 95.56 176 SER A O 1
ATOM 1443 N N . GLN A 1 177 ? 16.736 -0.543 -1.467 1.00 94.12 177 GLN A N 1
ATOM 1444 C CA . GLN A 1 177 ? 17.121 0.650 -0.718 1.00 94.12 177 GLN A CA 1
ATOM 1445 C C . GLN A 1 177 ? 18.622 0.629 -0.429 1.00 94.12 177 GLN A C 1
ATOM 1447 O O . GLN A 1 177 ? 19.131 -0.360 0.099 1.00 94.12 177 GLN A O 1
ATOM 1452 N N . ASP A 1 178 ? 19.313 1.730 -0.716 1.00 91.25 178 ASP A N 1
ATOM 1453 C CA . ASP A 1 178 ? 20.694 1.905 -0.282 1.00 91.25 178 ASP A CA 1
ATOM 1454 C C . ASP A 1 178 ? 20.749 2.053 1.255 1.00 91.25 178 ASP A C 1
ATOM 1456 O O . ASP A 1 178 ? 20.059 2.904 1.830 1.00 91.25 178 ASP A O 1
ATOM 1460 N N . PRO A 1 179 ? 21.546 1.239 1.969 1.00 86.75 179 PRO A N 1
ATOM 1461 C CA . PRO A 1 179 ? 21.568 1.257 3.428 1.00 86.75 179 PRO A CA 1
ATOM 1462 C C . PRO A 1 179 ? 22.131 2.560 4.013 1.00 86.75 179 PRO A C 1
ATOM 1464 O O . PRO A 1 179 ? 21.753 2.907 5.140 1.00 86.75 179 PRO A O 1
ATOM 1467 N N . HIS A 1 180 ? 22.982 3.273 3.270 1.00 88.44 180 HIS A N 1
ATOM 1468 C CA . HIS A 1 180 ? 23.660 4.494 3.695 1.00 88.44 180 HIS A CA 1
ATOM 1469 C C . HIS A 1 180 ? 22.879 5.746 3.299 1.00 88.44 180 HIS A C 1
ATOM 1471 O O . HIS A 1 180 ? 22.558 6.551 4.171 1.00 88.44 180 HIS A O 1
ATOM 1477 N N . THR A 1 181 ? 22.550 5.907 2.014 1.00 90.38 181 THR A N 1
ATOM 1478 C CA . THR A 1 181 ? 21.863 7.113 1.518 1.00 90.38 181 THR A CA 1
ATOM 1479 C C . THR A 1 181 ? 20.354 7.060 1.723 1.00 90.38 181 THR A C 1
ATOM 1481 O O . THR A 1 181 ? 19.704 8.100 1.702 1.00 90.38 181 THR A O 1
ATOM 1484 N N . LYS A 1 182 ? 19.791 5.866 1.967 1.00 88.38 182 LYS A N 1
ATOM 1485 C CA . LYS A 1 182 ? 18.342 5.588 2.001 1.00 88.38 182 LYS A CA 1
ATOM 1486 C C . LYS A 1 182 ? 17.627 5.797 0.669 1.00 88.38 182 LYS A C 1
ATOM 1488 O O . LYS A 1 182 ? 16.403 5.647 0.630 1.00 88.38 182 LYS A O 1
ATOM 1493 N N . ASP A 1 183 ? 18.370 6.056 -0.404 1.00 93.50 183 ASP A N 1
ATOM 1494 C CA . ASP A 1 183 ? 17.817 6.175 -1.746 1.00 93.50 183 ASP A CA 1
ATOM 1495 C C . ASP A 1 183 ? 17.212 4.855 -2.205 1.00 93.50 183 ASP A C 1
ATOM 1497 O O . ASP A 1 183 ? 17.683 3.765 -1.870 1.00 93.50 183 ASP A O 1
ATOM 1501 N N . ILE A 1 184 ? 16.169 4.965 -3.016 1.00 94.94 184 ILE A N 1
ATOM 1502 C CA . ILE A 1 184 ? 15.530 3.830 -3.660 1.00 94.94 184 ILE A CA 1
ATOM 1503 C C . ILE A 1 184 ? 16.055 3.731 -5.088 1.00 94.94 184 ILE A C 1
ATOM 1505 O O . ILE A 1 184 ? 16.069 4.718 -5.820 1.00 94.94 184 ILE A O 1
ATOM 1509 N N . SER A 1 185 ? 16.452 2.528 -5.493 1.00 96.25 185 SER A N 1
ATOM 1510 C CA . SER A 1 185 ? 16.876 2.209 -6.857 1.00 96.25 185 SER A CA 1
ATOM 1511 C C . SER A 1 185 ? 15.877 1.260 -7.508 1.00 96.25 185 SER A C 1
ATOM 1513 O O . SER A 1 185 ? 15.416 0.312 -6.875 1.00 96.25 185 SER A O 1
ATOM 1515 N N . ILE A 1 186 ? 15.540 1.522 -8.770 1.00 97.06 186 ILE A N 1
ATOM 1516 C CA . ILE A 1 186 ? 14.699 0.675 -9.619 1.00 97.06 186 ILE A CA 1
ATOM 1517 C C . ILE A 1 186 ? 15.577 0.168 -10.760 1.00 97.06 186 ILE A C 1
ATOM 1519 O O . ILE A 1 186 ? 15.982 0.936 -11.636 1.00 97.06 186 ILE A O 1
ATOM 1523 N N . VAL A 1 187 ? 15.850 -1.131 -10.770 1.00 96.94 187 VAL A N 1
ATOM 1524 C CA . VAL A 1 187 ? 16.667 -1.807 -11.783 1.00 96.94 187 VAL A CA 1
ATOM 1525 C C . VAL A 1 187 ? 15.778 -2.728 -12.606 1.00 96.94 187 VAL A C 1
ATOM 1527 O O . VAL A 1 187 ? 14.962 -3.456 -12.056 1.00 96.94 187 VAL A O 1
ATOM 1530 N N . SER A 1 188 ? 15.931 -2.695 -13.925 1.00 96.38 188 SER A N 1
ATOM 1531 C CA . SER A 1 188 ? 15.223 -3.560 -14.869 1.00 96.38 188 SER A CA 1
ATOM 1532 C C . SER A 1 188 ? 16.228 -4.483 -15.537 1.00 96.38 188 SER A C 1
ATOM 1534 O O . SER A 1 188 ? 17.176 -3.996 -16.152 1.00 96.38 188 SER A O 1
ATOM 1536 N N . CYS A 1 189 ? 16.017 -5.788 -15.439 1.00 95.00 189 CYS A N 1
ATOM 1537 C CA . CYS A 1 189 ? 16.842 -6.814 -16.057 1.00 95.00 189 CYS A CA 1
ATOM 1538 C C . CYS A 1 189 ? 16.018 -7.576 -17.092 1.00 95.00 189 CYS A C 1
ATOM 1540 O O . CYS A 1 189 ? 14.967 -8.109 -16.753 1.00 95.00 189 CYS A O 1
ATOM 1542 N N . SER A 1 190 ? 16.484 -7.651 -18.335 1.00 91.50 190 SER A N 1
ATOM 1543 C CA . SER A 1 190 ? 15.836 -8.449 -19.380 1.00 91.50 190 SER A CA 1
ATOM 1544 C C . SER A 1 190 ? 16.850 -9.248 -20.188 1.00 91.50 190 SER A C 1
ATOM 1546 O O . SER A 1 190 ? 18.065 -9.005 -20.131 1.00 91.50 190 SER A O 1
ATOM 1548 N N . LEU A 1 191 ? 16.350 -10.259 -20.896 1.00 85.94 191 LEU A N 1
ATOM 1549 C CA . LEU A 1 191 ? 17.159 -11.051 -21.809 1.00 85.94 191 LEU A CA 1
ATOM 1550 C C . LEU A 1 191 ? 17.552 -10.173 -22.991 1.00 85.94 191 LEU A C 1
ATOM 1552 O O . LEU A 1 191 ? 16.707 -9.539 -23.618 1.00 85.94 191 LEU A O 1
ATOM 1556 N N . LYS A 1 192 ? 18.849 -10.103 -23.284 1.00 74.69 192 LYS A N 1
ATOM 1557 C CA . LYS A 1 192 ? 19.307 -9.440 -24.501 1.00 74.69 192 LYS A CA 1
ATOM 1558 C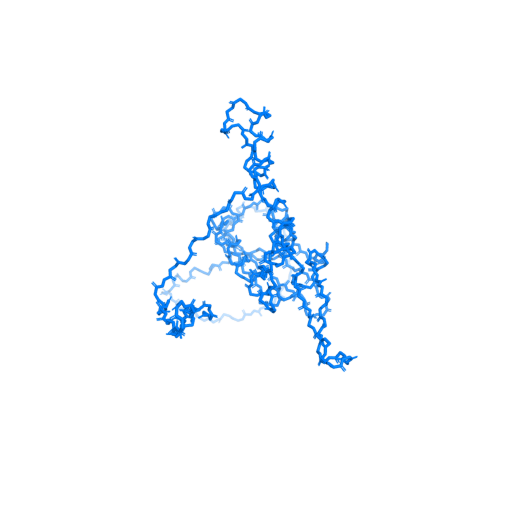 C . LYS A 1 192 ? 19.300 -10.455 -25.630 1.00 74.69 192 LYS A C 1
ATOM 1560 O O . LYS A 1 192 ? 20.127 -11.366 -25.624 1.00 74.69 192 LYS A O 1
ATOM 1565 N N . ASP A 1 193 ? 18.444 -10.235 -26.623 1.00 55.03 193 ASP A N 1
ATOM 1566 C CA . ASP A 1 193 ? 18.601 -10.887 -27.917 1.00 55.03 193 ASP A CA 1
ATOM 1567 C C . ASP A 1 193 ? 19.956 -10.486 -28.495 1.00 55.03 193 ASP A C 1
ATOM 1569 O O . ASP A 1 193 ? 20.263 -9.307 -28.705 1.00 55.03 193 ASP A O 1
ATOM 1573 N N . VAL A 1 194 ? 20.804 -11.480 -28.747 1.00 46.06 194 VAL A N 1
ATOM 1574 C CA . VAL A 1 194 ? 22.027 -11.280 -29.517 1.00 46.06 194 VAL A CA 1
ATOM 1575 C C . VAL A 1 194 ? 21.619 -11.181 -30.984 1.00 46.06 194 VAL A C 1
ATOM 1577 O O . VAL A 1 194 ? 21.867 -12.081 -31.781 1.00 46.06 194 VAL A O 1
ATOM 1580 N N . THR A 1 195 ? 21.005 -10.069 -31.383 1.00 43.09 195 THR A N 1
ATOM 1581 C CA . THR A 1 195 ? 21.075 -9.664 -32.786 1.00 43.09 195 THR A CA 1
ATOM 1582 C C . THR A 1 195 ? 22.521 -9.285 -33.055 1.00 43.09 195 THR A C 1
ATOM 1584 O O . THR A 1 195 ? 22.953 -8.171 -32.761 1.00 43.09 195 THR A O 1
ATOM 1587 N N . VAL A 1 196 ? 23.289 -10.251 -33.564 1.00 37.81 196 VAL A N 1
ATOM 1588 C CA . VAL A 1 196 ? 24.595 -10.023 -34.182 1.00 37.81 196 VAL A CA 1
ATOM 1589 C C . VAL A 1 196 ? 24.420 -8.880 -35.187 1.00 37.81 196 VAL A C 1
ATOM 1591 O O . VAL A 1 196 ? 23.681 -9.053 -36.160 1.00 37.81 196 VAL A O 1
ATOM 1594 N N . PRO A 1 197 ? 25.066 -7.713 -35.009 1.00 36.47 197 PRO A N 1
ATOM 1595 C CA . PRO A 1 197 ? 25.063 -6.698 -36.042 1.00 36.47 197 PRO A CA 1
ATOM 1596 C C . PRO A 1 197 ? 25.928 -7.224 -37.184 1.00 36.47 197 PRO A C 1
ATOM 1598 O O . PRO A 1 197 ? 27.159 -7.190 -37.147 1.00 36.47 197 PRO A O 1
ATOM 1601 N N . SER A 1 198 ? 25.273 -7.753 -38.211 1.00 38.75 198 SER A N 1
ATOM 1602 C CA . SER A 1 198 ? 25.883 -7.894 -39.521 1.00 38.75 198 SER A CA 1
ATOM 1603 C C . SER A 1 198 ? 26.274 -6.499 -40.017 1.00 38.75 198 SER A C 1
ATOM 1605 O O . SER A 1 198 ? 25.410 -5.666 -40.281 1.00 38.75 198 SER A O 1
ATOM 1607 N N . SER A 1 199 ? 27.585 -6.314 -40.201 1.00 35.59 199 SER A N 1
ATOM 1608 C CA . SER A 1 199 ? 28.274 -5.356 -41.084 1.00 35.59 199 SER A CA 1
ATOM 1609 C C . SER A 1 199 ? 29.038 -4.167 -40.455 1.00 35.59 199 SER A C 1
ATOM 1611 O O . SER A 1 199 ? 28.502 -3.128 -40.102 1.00 35.59 199 SER A O 1
ATOM 1613 N N . ARG A 1 200 ? 30.370 -4.357 -40.432 1.00 37.91 200 ARG A N 1
ATOM 1614 C CA . ARG A 1 200 ? 31.454 -3.462 -40.902 1.00 37.91 200 ARG A CA 1
ATOM 1615 C C . ARG A 1 200 ? 31.458 -1.990 -40.435 1.00 37.91 200 ARG A C 1
ATOM 1617 O O . ARG A 1 200 ? 30.847 -1.142 -41.073 1.00 37.91 200 ARG A O 1
ATOM 1624 N N . LYS A 1 201 ? 32.423 -1.649 -39.569 1.00 33.56 201 LYS A N 1
ATOM 1625 C CA . LYS A 1 201 ? 33.720 -1.063 -39.985 1.00 33.56 201 LYS A CA 1
ATOM 1626 C C . LYS A 1 201 ? 34.745 -1.059 -38.837 1.00 33.56 201 LYS A C 1
ATOM 1628 O O . LYS A 1 201 ? 34.408 -0.934 -37.670 1.00 33.56 201 LYS A O 1
ATOM 1633 N N . SER A 1 202 ? 35.981 -1.272 -39.263 1.00 34.69 202 SER A N 1
ATOM 1634 C CA . SER A 1 202 ? 37.288 -1.320 -38.604 1.00 34.69 202 SER A CA 1
ATOM 1635 C C . SER A 1 202 ? 37.628 -0.164 -37.660 1.00 34.69 202 SER A C 1
ATOM 1637 O O . SER A 1 202 ? 37.456 0.979 -38.060 1.00 34.69 202 SER A O 1
ATOM 1639 N N . GLU A 1 203 ? 38.254 -0.471 -36.518 1.00 31.19 203 GLU A N 1
ATOM 1640 C CA . GLU A 1 203 ? 39.573 0.050 -36.109 1.00 31.19 203 GLU A CA 1
ATOM 1641 C C . GLU A 1 203 ? 40.074 -0.655 -34.832 1.00 31.19 203 GLU A C 1
ATOM 1643 O O . GLU A 1 203 ? 39.351 -1.396 -34.175 1.00 31.19 203 GLU A O 1
ATOM 1648 N N . SER A 1 204 ? 41.372 -0.547 -34.592 1.00 31.62 204 SER A N 1
ATOM 1649 C CA . SER A 1 204 ? 42.270 -1.593 -34.100 1.00 31.62 204 SER A CA 1
ATOM 1650 C C . SER A 1 204 ? 42.829 -1.380 -32.684 1.00 31.62 204 SER A C 1
ATOM 1652 O O . SER A 1 204 ? 42.914 -0.244 -32.241 1.00 31.62 204 SER A O 1
ATOM 1654 N N . GLN A 1 205 ? 43.386 -2.465 -32.107 1.00 32.94 205 GLN A N 1
ATOM 1655 C CA . GLN A 1 205 ? 44.303 -2.549 -30.940 1.00 32.94 205 GLN A CA 1
ATOM 1656 C C . GLN A 1 205 ? 43.621 -2.363 -29.560 1.00 32.94 205 GLN A C 1
ATOM 1658 O O . GLN A 1 205 ? 42.820 -1.466 -29.382 1.00 32.94 205 GLN A O 1
ATOM 1663 N N . SER A 1 206 ? 43.847 -3.175 -28.517 1.00 31.11 206 SER A N 1
ATOM 1664 C CA . SER A 1 206 ? 45.056 -3.897 -28.109 1.00 31.11 206 SER A CA 1
ATOM 1665 C C . SER A 1 206 ? 44.769 -5.094 -27.167 1.00 31.11 206 SER A C 1
ATOM 1667 O O . SER A 1 206 ? 43.716 -5.231 -26.553 1.00 31.11 206 SER A O 1
ATOM 1669 N N . SER A 1 207 ? 45.768 -5.975 -27.122 1.00 30.44 207 SER A N 1
ATOM 1670 C CA . SER A 1 207 ? 45.959 -7.240 -26.397 1.00 30.44 207 SER A CA 1
ATOM 1671 C C . SER A 1 207 ? 45.527 -7.315 -24.922 1.00 30.44 207 SER A C 1
ATOM 1673 O O . SER A 1 207 ? 45.927 -6.472 -24.127 1.00 30.44 207 SER A O 1
ATOM 1675 N N . SER A 1 208 ? 44.930 -8.453 -24.526 1.00 31.20 208 SER A N 1
ATOM 1676 C CA . SER A 1 208 ? 45.364 -9.261 -23.362 1.00 31.20 208 SER A CA 1
ATOM 1677 C C . SER A 1 208 ? 44.810 -10.694 -23.434 1.00 31.20 208 SER A C 1
ATOM 1679 O O . SER A 1 208 ? 43.604 -10.917 -23.418 1.00 31.20 208 SER A O 1
ATOM 1681 N N . ARG A 1 209 ? 45.728 -11.663 -23.542 1.00 30.59 209 ARG A N 1
ATOM 1682 C CA . ARG A 1 209 ? 45.512 -13.120 -23.567 1.00 30.59 209 ARG A CA 1
ATOM 1683 C C . ARG A 1 209 ? 44.874 -13.633 -22.268 1.00 30.59 209 ARG A C 1
ATOM 1685 O O . ARG A 1 209 ? 45.422 -13.386 -21.199 1.00 30.59 209 ARG A O 1
ATOM 1692 N N . VAL A 1 210 ? 43.857 -14.491 -22.383 1.00 32.75 210 VAL A N 1
ATOM 1693 C CA . VAL A 1 210 ? 43.551 -15.530 -21.382 1.00 32.75 210 VAL A CA 1
ATOM 1694 C C . VAL A 1 210 ? 43.437 -16.877 -22.100 1.00 32.75 210 VAL A C 1
ATOM 1696 O O . VAL A 1 210 ? 42.940 -16.975 -23.219 1.00 32.75 210 VAL A O 1
ATOM 1699 N N . VAL A 1 211 ? 44.035 -17.877 -21.465 1.00 34.47 211 VAL A N 1
ATOM 1700 C CA . VAL A 1 211 ? 44.422 -19.201 -21.958 1.00 34.47 211 VAL A CA 1
ATOM 1701 C C . VAL A 1 211 ? 43.209 -20.078 -22.297 1.00 34.47 211 VAL A C 1
ATOM 1703 O O . VAL A 1 211 ? 42.280 -20.187 -21.503 1.00 34.47 211 VAL A O 1
ATOM 1706 N N . LEU A 1 212 ? 43.253 -20.732 -23.467 1.00 33.66 212 LEU A N 1
ATOM 1707 C CA . LEU A 1 212 ? 42.304 -21.765 -23.892 1.00 33.66 212 LEU A CA 1
ATOM 1708 C C . LEU A 1 212 ? 42.390 -22.999 -22.976 1.00 33.66 212 LEU A C 1
ATOM 1710 O O . LEU A 1 212 ? 43.383 -23.728 -23.000 1.00 33.66 212 LEU A O 1
ATOM 1714 N N . GLY A 1 213 ? 41.317 -23.262 -22.232 1.00 32.50 213 GLY A N 1
ATOM 1715 C CA . GLY A 1 213 ? 40.969 -24.598 -21.747 1.00 32.50 213 GLY A CA 1
ATOM 1716 C C . GLY A 1 213 ? 40.190 -25.351 -22.829 1.00 32.50 213 GLY A C 1
ATOM 1717 O O . GLY A 1 213 ? 39.359 -24.763 -23.516 1.00 32.50 213 GLY A O 1
ATOM 1718 N N . LYS A 1 214 ? 40.519 -26.630 -23.019 1.00 34.22 214 LYS A N 1
ATOM 1719 C CA . LYS A 1 214 ? 40.005 -27.524 -24.069 1.00 34.22 214 LYS A CA 1
ATOM 1720 C C . LYS A 1 214 ? 38.471 -27.629 -24.061 1.00 34.22 214 LYS A C 1
ATOM 1722 O O . LYS A 1 214 ? 37.869 -27.765 -23.004 1.00 34.22 214 LYS A O 1
ATOM 1727 N N . GLN A 1 215 ? 37.890 -27.593 -25.258 1.00 33.38 215 GLN A N 1
ATOM 1728 C CA . GLN A 1 215 ? 36.473 -27.823 -25.544 1.00 33.38 215 GLN A CA 1
ATOM 1729 C C . GLN A 1 215 ? 36.166 -29.328 -25.543 1.00 33.38 215 GLN A C 1
ATOM 1731 O O . GLN A 1 215 ? 36.795 -30.070 -26.298 1.00 33.38 215 GLN A O 1
ATOM 1736 N N . ASP A 1 216 ? 35.184 -29.742 -24.743 1.00 35.84 216 ASP A N 1
ATOM 1737 C CA . ASP A 1 216 ? 34.379 -30.944 -24.993 1.00 35.84 216 ASP A CA 1
ATOM 1738 C C . ASP A 1 216 ? 33.217 -30.572 -25.940 1.00 35.84 216 ASP A C 1
ATOM 1740 O O . ASP A 1 216 ? 32.646 -29.487 -25.784 1.00 35.84 216 ASP A O 1
ATOM 1744 N N . PRO A 1 217 ? 32.849 -31.408 -26.932 1.00 46.03 217 PRO A N 1
ATOM 1745 C CA . PRO A 1 217 ? 31.915 -31.026 -27.986 1.00 46.03 217 PRO A CA 1
ATOM 1746 C C . PRO A 1 217 ? 30.500 -31.606 -27.793 1.00 46.03 217 PRO A C 1
ATOM 1748 O O . PRO A 1 217 ? 29.957 -32.136 -28.758 1.00 46.03 217 PRO A O 1
ATOM 1751 N N . ASP A 1 218 ? 29.892 -31.542 -26.596 1.00 43.81 218 ASP A N 1
ATOM 1752 C CA . ASP A 1 218 ? 28.519 -32.076 -26.435 1.00 43.81 218 ASP A CA 1
ATOM 1753 C C 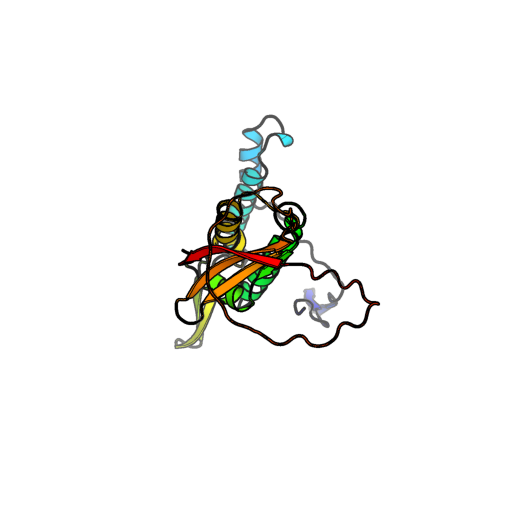. ASP A 1 218 ? 27.633 -31.470 -25.323 1.00 43.81 218 ASP A C 1
ATOM 1755 O O . ASP A 1 218 ? 26.878 -32.166 -24.648 1.00 43.81 218 ASP A O 1
ATOM 1759 N N . THR A 1 219 ? 27.655 -30.147 -25.154 1.00 41.44 219 THR A N 1
ATOM 1760 C CA . THR A 1 219 ? 26.587 -29.417 -24.444 1.00 41.44 219 THR A CA 1
ATOM 1761 C C . THR A 1 219 ? 26.367 -28.063 -25.107 1.00 41.44 219 THR A C 1
ATOM 1763 O O . THR A 1 219 ? 27.181 -27.148 -24.993 1.00 41.44 219 THR A O 1
ATOM 1766 N N . ARG A 1 220 ? 25.251 -27.903 -25.829 1.00 46.84 220 ARG A N 1
ATOM 1767 C CA . ARG A 1 220 ? 24.762 -26.576 -26.236 1.00 46.84 220 ARG A CA 1
ATOM 1768 C C . ARG A 1 220 ? 24.116 -25.897 -25.027 1.00 46.84 220 ARG A C 1
ATOM 1770 O O . ARG A 1 220 ? 22.901 -25.742 -24.982 1.00 46.84 220 ARG A O 1
ATOM 1777 N N . ASP A 1 221 ? 24.935 -25.501 -24.061 1.00 44.59 221 ASP A N 1
ATOM 1778 C CA . ASP A 1 221 ? 24.529 -24.520 -23.058 1.00 44.59 221 ASP A CA 1
ATOM 1779 C C . ASP A 1 221 ? 24.540 -23.144 -23.735 1.00 44.59 221 ASP A C 1
ATOM 1781 O O . ASP A 1 221 ? 25.560 -22.453 -23.811 1.00 44.59 221 ASP A O 1
ATOM 1785 N N . GLU A 1 222 ? 23.398 -22.759 -24.308 1.00 56.31 222 GLU A N 1
ATOM 1786 C CA . GLU A 1 222 ? 23.162 -21.380 -24.728 1.00 56.31 222 GLU A CA 1
ATOM 1787 C C . GLU A 1 222 ? 23.207 -20.483 -23.484 1.00 56.31 222 GLU A C 1
ATOM 1789 O O . GLU A 1 222 ? 22.259 -20.400 -22.705 1.00 56.31 222 GLU A O 1
ATOM 1794 N N . PHE A 1 223 ? 24.341 -19.814 -23.267 1.00 57.28 223 PHE A N 1
ATOM 1795 C CA . PHE A 1 223 ? 24.480 -18.816 -22.211 1.00 57.28 223 PHE A CA 1
ATOM 1796 C C . PHE A 1 223 ? 23.530 -17.643 -22.476 1.00 57.28 223 PHE A C 1
ATOM 1798 O O . PHE A 1 223 ? 23.824 -16.742 -23.267 1.00 57.28 223 PHE A O 1
ATOM 1805 N N . ILE A 1 224 ? 22.400 -17.636 -21.773 1.00 64.25 224 ILE A N 1
ATOM 1806 C CA . ILE A 1 224 ? 21.434 -16.541 -21.776 1.00 64.25 224 ILE A CA 1
ATOM 1807 C C . ILE A 1 224 ? 22.100 -15.290 -21.175 1.00 64.25 224 ILE A C 1
ATOM 1809 O O . ILE A 1 224 ? 22.453 -15.256 -19.994 1.00 64.25 224 ILE A O 1
ATOM 1813 N N . ARG A 1 225 ? 22.287 -14.234 -21.980 1.00 72.12 225 ARG A N 1
ATOM 1814 C CA . ARG A 1 225 ? 22.851 -12.959 -21.504 1.00 72.12 225 ARG A CA 1
ATOM 1815 C C . ARG A 1 225 ? 21.753 -12.069 -20.925 1.00 72.12 225 ARG A C 1
ATOM 1817 O O . ARG A 1 225 ? 20.956 -11.491 -21.661 1.00 72.12 225 ARG A O 1
ATOM 1824 N N . VAL A 1 226 ? 21.767 -11.901 -19.606 1.00 81.94 226 VAL A N 1
ATOM 1825 C CA . VAL A 1 226 ? 20.896 -10.954 -18.895 1.00 81.94 226 VAL A CA 1
ATOM 1826 C C . VAL A 1 226 ? 21.538 -9.567 -18.894 1.00 81.94 226 VAL A C 1
ATOM 1828 O O . VAL A 1 226 ? 22.695 -9.401 -18.504 1.00 81.94 226 VAL A O 1
ATOM 1831 N N . GLY A 1 227 ? 20.798 -8.554 -19.340 1.00 87.88 227 GLY A N 1
ATOM 1832 C CA . GLY A 1 227 ? 21.204 -7.155 -19.261 1.00 87.88 227 GLY A CA 1
ATOM 1833 C C . GLY A 1 227 ? 20.378 -6.396 -18.232 1.00 87.88 227 GLY A C 1
ATOM 1834 O O . GLY A 1 227 ? 19.171 -6.277 -18.402 1.00 87.88 227 GLY A O 1
ATOM 1835 N N . CYS A 1 228 ? 21.027 -5.833 -17.213 1.00 92.94 228 CYS A N 1
ATOM 1836 C CA . CYS A 1 228 ? 20.377 -4.996 -16.204 1.00 92.94 228 CYS A CA 1
ATOM 1837 C C . CYS A 1 228 ? 20.673 -3.510 -16.429 1.00 92.94 228 CYS A C 1
ATOM 1839 O O . CYS A 1 228 ? 21.808 -3.132 -16.720 1.00 92.94 228 CYS A O 1
ATOM 1841 N N . VAL A 1 229 ? 19.654 -2.667 -16.273 1.00 93.75 229 VAL A N 1
ATOM 1842 C CA . VAL A 1 229 ? 19.741 -1.209 -16.396 1.00 93.75 229 VAL A CA 1
ATOM 1843 C C . VAL A 1 229 ? 19.043 -0.564 -15.206 1.00 93.75 229 VAL A C 1
ATOM 1845 O O . VAL A 1 229 ? 17.871 -0.842 -14.943 1.00 93.75 229 VAL A O 1
ATOM 1848 N N . THR A 1 230 ? 19.736 0.337 -14.512 1.00 95.50 230 THR A N 1
ATOM 1849 C CA . THR A 1 230 ? 19.119 1.203 -13.501 1.00 95.50 230 THR A CA 1
ATOM 1850 C C . THR A 1 230 ? 18.207 2.205 -14.199 1.00 95.50 230 THR A C 1
ATOM 1852 O O . THR A 1 230 ? 18.669 3.070 -14.940 1.00 95.50 230 THR A O 1
ATOM 1855 N N . LYS A 1 231 ? 16.899 2.070 -13.990 1.00 95.56 231 LYS A N 1
ATOM 1856 C CA . LYS A 1 231 ? 15.869 2.934 -14.579 1.00 95.56 231 LYS A CA 1
ATOM 1857 C C . LYS A 1 231 ? 15.704 4.231 -13.797 1.00 95.56 231 LYS A C 1
ATOM 1859 O O . LYS A 1 231 ? 15.391 5.262 -14.384 1.00 95.56 231 LYS A O 1
ATOM 1864 N N . TRP A 1 232 ? 15.905 4.177 -12.483 1.00 96.06 232 TRP A N 1
ATOM 1865 C CA . TRP A 1 232 ? 15.831 5.340 -11.609 1.00 96.06 232 TRP A CA 1
ATOM 1866 C C . TRP A 1 232 ? 16.554 5.071 -10.288 1.00 96.06 232 TRP A C 1
ATOM 1868 O O . TRP A 1 232 ? 16.560 3.937 -9.817 1.00 96.06 232 TRP A O 1
ATOM 1878 N N . SER A 1 233 ? 17.142 6.110 -9.699 1.00 95.19 233 SER A N 1
ATOM 1879 C CA . SER A 1 233 ? 17.712 6.085 -8.352 1.00 95.19 233 SER A CA 1
ATOM 1880 C C . SER A 1 233 ? 17.556 7.459 -7.714 1.00 95.19 233 SER A C 1
ATOM 1882 O O . SER A 1 233 ? 17.785 8.467 -8.387 1.00 95.19 233 SER A O 1
ATOM 1884 N N . GLY A 1 234 ? 17.186 7.509 -6.438 1.00 93.75 234 GLY A N 1
ATOM 1885 C CA . GLY A 1 234 ? 17.134 8.756 -5.677 1.00 93.75 234 GLY A CA 1
ATOM 1886 C C . GLY A 1 234 ? 16.233 8.689 -4.444 1.00 93.75 234 GLY A C 1
ATOM 1887 O O . GLY A 1 234 ? 15.739 7.610 -4.094 1.00 93.75 234 GLY A O 1
ATOM 1888 N N . PRO A 1 235 ? 15.974 9.845 -3.808 1.00 91.00 235 PRO A N 1
ATOM 1889 C CA . PRO A 1 235 ? 15.108 9.910 -2.645 1.00 91.00 235 PRO A CA 1
ATOM 1890 C C . PRO A 1 235 ? 13.680 9.516 -3.022 1.00 91.00 235 PRO A C 1
ATOM 1892 O O . PRO A 1 235 ? 13.183 9.788 -4.125 1.00 91.00 235 PRO A O 1
ATOM 1895 N N . PHE A 1 236 ? 13.013 8.819 -2.106 1.00 85.38 236 PHE A N 1
ATOM 1896 C CA . PHE A 1 236 ? 11.685 8.281 -2.377 1.00 85.38 236 PHE A CA 1
ATOM 1897 C C . PHE A 1 236 ? 10.581 9.344 -2.361 1.00 85.38 236 PHE A C 1
ATOM 1899 O O . PHE A 1 236 ? 9.557 9.131 -3.008 1.00 85.38 236 PHE A O 1
ATOM 1906 N N . GLU A 1 237 ? 10.823 10.475 -1.700 1.00 78.25 237 GLU A N 1
ATOM 1907 C CA . GLU A 1 237 ? 9.940 11.649 -1.647 1.00 78.25 237 GLU A CA 1
ATOM 1908 C C . GLU A 1 237 ? 9.605 12.229 -3.038 1.00 78.25 237 GLU A C 1
ATOM 1910 O O . GLU A 1 237 ? 10.351 11.985 -4.026 1.00 78.25 237 GLU A O 1
#

Secondary structure (DSSP, 8-state):
--SS-TT-EEEEEETTEEEEEE-TT--------TTHHHHHHHHHTSSSGGGS-HHHHHHHHHHHHHHTHHHH-------STHHHHHHHHHHHHHHHHBTTTBSEEEE-THHHHHHHTSTTS-EEEEEEEETTEEEEEEEEETTTTHHHIIIIIHHHHHHHHHHTPSP-TTPEEEEEE-TTT--EEEEEEEE---------------------PPPPS--------EEEEEEEEE---

Radius of gyration: 28.67 Å; Cα contacts (8 Å, |Δi|>4): 274; chains: 1; bounding box: 81×46×80 Å

Solvent-accessible surface area (backbone atoms only — not comparable to full-atom values): 14681 Å² total; per-residue (Å²): 140,86,86,71,57,91,78,36,64,51,72,49,78,56,92,97,42,80,44,78,41,83,41,60,91,60,85,86,83,88,85,76,75,71,30,50,71,59,48,48,57,54,52,73,75,40,97,46,81,86,75,54,54,64,71,57,55,53,51,48,45,47,50,37,51,58,69,43,36,85,79,65,65,71,80,62,65,46,68,85,48,54,34,58,51,42,45,53,49,55,53,48,54,29,67,77,37,44,68,63,53,19,47,41,63,46,68,47,76,67,52,26,55,54,52,54,70,37,84,59,47,54,69,42,80,48,66,48,66,56,94,91,37,81,72,47,74,49,70,27,32,68,64,31,69,59,39,45,57,76,24,53,51,42,52,52,51,53,52,48,73,61,47,49,62,80,63,39,35,76,19,41,32,40,37,44,68,42,91,83,82,59,24,38,35,36,34,41,32,32,78,53,79,83,74,74,80,85,76,88,84,90,88,81,89,82,90,82,92,78,82,87,74,85,83,77,96,84,72,91,76,77,79,80,49,74,47,73,43,78,55,46,73,42,69,81,122

Sequence (237 aa):
MEAVSESSQFSYYKHGVTKNIDTANVIFILVSDIGVGEMEQVMIQYETRNEIPTVQLERVVKAALDDQWKRLEFGKMIDRHIVEIIALKLKQLDNNYRGKYWHRLWIDEPIADYMSRLDSVHYKVRSAVVNGKVKSSKVFAKYGARDVETGPIQLLKSKLLRYLRPFDPDAEIRISQDPHTKDISIVSCSLKDVTVPSSRKSESQSSSRVVLGKQDPDTRDEFIRVGCVTKWSGPFE

Organism: Hyaloperonospora arabidopsidis (strain Emoy2) (NCBI:txid559515)

Foldseek 3Di:
DPPQDCFDWDWDDDDNDIDIDTCRPPDDDDDDCQLVVV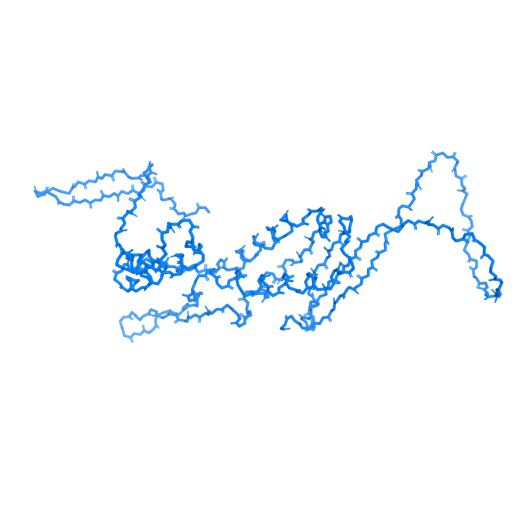LVVQCVVDPDPVPRPPVNNCVRSVVSVVVCCVVPVDDLWDAPCQLVVLVVLQVVVQVVQQLPQAVGEAEDSCVSVVLCPDPLFDKDKDFDQDPNRGPDIGITRPRRNPSSVVPLVVLVVVVSVVLSPPGDNHWYWYWDADPPQRKIWIKIKHFDDPPPPPDDDDDDDDDDDDDDDDDDPDDPPPPGDIDMDTSDIDHSD